Protein AF-A0A6S7AJU6-F1 (afdb_monomer)

Mean predicted aligned error: 6.34 Å

Organism: NCBI:txid1389935

Solvent-accessible surface area (backbone atoms only — not comparable to full-atom values): 11359 Å² total; per-residue (Å²): 114,73,69,61,55,52,51,51,51,52,49,31,49,52,46,47,54,52,45,46,67,73,39,39,69,50,57,50,46,66,40,47,49,35,50,51,51,28,51,49,38,57,52,54,66,74,49,79,71,84,93,60,55,73,66,61,50,49,57,48,46,54,49,45,50,50,56,31,50,54,28,47,53,48,29,53,49,49,56,56,52,52,50,54,72,80,46,80,84,80,50,71,37,48,45,56,60,51,52,52,52,50,52,61,57,45,42,76,69,39,74,82,44,64,36,51,74,42,72,54,93,50,60,34,86,44,79,40,54,45,58,59,47,54,46,39,52,52,40,47,51,47,32,49,53,38,53,25,18,64,76,36,48,35,38,36,43,29,61,50,77,60,39,36,37,39,38,49,52,91,69,64,49,56,42,93,60,78,48,86,37,57,75,65,59,44,46,38,35,21,55,76,61,54,26,46,73,44,85,49,101,45,42,38,33,44,30,56,58,131

Secondary structure (DSSP, 8-state):
-HHHHHHHHHHHHHHHHHHHHHHHHHHHHHHHHHHHHHHHHHHHHHSPPTT--HHHHHHHHHHHHHHHHHHHHHHHHHHHHHHHHHS----EEEHHHHHHHHHHHTHHHHTT-S-EEE--S-B---EEEHHHHHHHHHHHHHHHGGGSPTT-EEEEEB-STTEEEEEPPSS--S--SPPSS-HHHHHHHHHHTT-EEEE-SSEEEEEPP-

pLDDT: mean 90.0, std 7.79, range [53.25, 98.19]

Radius of gyration: 21.7 Å; Cα contacts (8 Å, |Δi|>4): 278; chains: 1; bounding box: 50×43×66 Å

Foldseek 3Di:
DVVVVVVLVVLLVVLLVLLCVLLVVVLVCQLVVLVVVLVVLVVVLVDQDPPDDPVVNVVSNVVSVVSSVVSVVSNVVSVVCVVVQVDQPQDKDWPVVLLVVLQSSCCVVPVPAQEEAAGEPAADTDIARNHLVSSLVSLVCQQCQQQAAGNYYWYWDRNDPQKIKTFRDDDHGNDPDHGSHDPVSSCSSCVVRQWDWDDDPGMIMIGHHD

Nearest PDB structures (foldseek):
  7zp0-assembly1_A  TM=4.930E-01  e=3.982E-05  Escherichia coli 'BL21-Gold(DE3)pLysS AG'
  4jau-assembly1_A-2  TM=4.399E-01  e=9.839E-06  Thermotoga maritima MSB8
  4jas-assembly1_A-2  TM=4.452E-01  e=6.726E-05  Thermotoga maritima MSB8
  7cch-assembly1_A-2  TM=4.524E-01  e=1.434E-04  Acinetobacter baumannii
  4biy-assembly2_C  TM=4.083E-01  e=5.309E-03  Escherichia coli K-12

Structure (mmCIF, N/CA/C/O backbone):
data_AF-A0A6S7AJU6-F1
#
_entry.id   AF-A0A6S7AJU6-F1
#
loop_
_atom_site.group_PDB
_atom_site.id
_atom_site.type_symbol
_atom_site.label_atom_id
_atom_site.label_alt_id
_atom_site.label_comp_id
_atom_site.label_asym_id
_atom_site.label_entity_id
_atom_site.label_seq_id
_atom_site.pdbx_PDB_ins_code
_atom_site.Cartn_x
_atom_site.Cartn_y
_atom_site.Cartn_z
_atom_site.occupancy
_atom_site.B_iso_or_equiv
_atom_site.auth_seq_id
_atom_site.auth_comp_id
_atom_site.auth_asym_id
_atom_site.auth_atom_id
_atom_site.pdbx_PDB_model_num
ATOM 1 N N . MET A 1 1 ? 11.719 22.185 -23.156 1.00 53.25 1 MET A N 1
ATOM 2 C CA . MET A 1 1 ? 12.047 21.200 -22.102 1.00 53.25 1 MET A CA 1
ATOM 3 C C . MET A 1 1 ? 11.128 21.327 -20.885 1.00 53.25 1 MET A C 1
ATOM 5 O O . MET A 1 1 ? 10.413 20.376 -20.638 1.00 53.25 1 MET A O 1
ATOM 9 N N . MET A 1 2 ? 10.994 22.493 -20.231 1.00 53.47 2 MET A N 1
ATOM 10 C CA . MET A 1 2 ? 10.182 22.643 -18.995 1.00 53.47 2 MET A CA 1
ATOM 11 C C . MET A 1 2 ? 8.697 22.218 -19.076 1.00 53.47 2 MET A C 1
ATOM 13 O O . MET A 1 2 ? 8.130 21.745 -18.095 1.00 53.47 2 MET A O 1
ATOM 17 N N . GLN A 1 3 ? 8.047 22.372 -20.234 1.00 57.25 3 GLN A N 1
ATOM 18 C CA . GLN A 1 3 ? 6.623 22.039 -20.396 1.00 57.25 3 GLN A CA 1
ATOM 19 C C . GLN A 1 3 ? 6.361 20.519 -20.402 1.00 57.25 3 GLN A C 1
ATOM 21 O O . GLN A 1 3 ? 5.313 20.076 -19.940 1.00 57.25 3 GLN A O 1
ATOM 26 N N . SER A 1 4 ? 7.333 19.726 -20.876 1.00 62.69 4 SER A N 1
ATOM 27 C CA . SER A 1 4 ? 7.269 18.256 -20.872 1.00 62.69 4 SER A CA 1
ATOM 28 C C . SER A 1 4 ? 7.402 17.701 -19.453 1.00 62.69 4 SER A C 1
ATOM 30 O O . SER A 1 4 ? 6.671 16.787 -19.082 1.00 62.69 4 SER A O 1
ATOM 32 N N . ASP A 1 5 ? 8.267 18.312 -18.637 1.00 74.62 5 ASP A N 1
ATOM 33 C CA . ASP A 1 5 ? 8.493 17.898 -17.246 1.00 74.62 5 ASP A CA 1
ATOM 34 C C . ASP A 1 5 ? 7.269 18.185 -16.364 1.00 74.62 5 ASP A C 1
ATOM 36 O O . ASP A 1 5 ? 6.909 17.388 -15.500 1.00 74.62 5 ASP A O 1
ATOM 40 N N . THR A 1 6 ? 6.561 19.289 -16.631 1.00 83.12 6 THR A N 1
ATOM 41 C CA . THR A 1 6 ? 5.330 19.635 -15.897 1.00 83.12 6 THR A CA 1
ATOM 42 C C . THR A 1 6 ? 4.187 18.670 -16.220 1.00 83.12 6 THR A C 1
ATOM 44 O O . THR A 1 6 ? 3.468 18.241 -15.319 1.00 83.12 6 THR A O 1
ATOM 47 N N . LEU A 1 7 ? 4.022 18.293 -17.493 1.00 86.75 7 LEU A N 1
ATOM 48 C CA . LEU A 1 7 ? 3.006 17.318 -17.902 1.00 86.75 7 LEU A CA 1
ATOM 49 C C . LEU A 1 7 ? 3.284 15.927 -17.316 1.00 86.75 7 LEU A C 1
ATOM 51 O O . LEU A 1 7 ? 2.356 15.286 -16.828 1.00 86.75 7 LEU A O 1
ATOM 55 N N . GLY A 1 8 ? 4.548 15.491 -17.300 1.00 87.62 8 GLY A N 1
ATOM 56 C CA . GLY A 1 8 ? 4.949 14.229 -16.670 1.00 87.62 8 GLY A CA 1
ATOM 57 C C . GLY A 1 8 ? 4.667 14.205 -15.166 1.00 87.62 8 GLY A C 1
ATOM 58 O O . GLY A 1 8 ? 4.111 13.233 -14.655 1.00 87.62 8 GLY A O 1
ATOM 59 N N . LEU A 1 9 ? 4.958 15.302 -14.461 1.00 87.81 9 LEU A N 1
ATOM 60 C CA . LEU A 1 9 ? 4.672 15.424 -13.030 1.00 87.81 9 LEU A CA 1
ATOM 61 C C . LEU A 1 9 ? 3.165 15.378 -12.731 1.00 87.81 9 LEU A C 1
ATOM 63 O O . LEU A 1 9 ? 2.736 14.701 -11.796 1.00 87.81 9 LEU A O 1
ATOM 67 N N . LEU A 1 10 ? 2.351 16.069 -13.535 1.00 92.44 10 LEU A N 1
ATOM 68 C CA . LEU A 1 10 ? 0.891 16.030 -13.408 1.00 92.44 10 LEU A CA 1
ATOM 69 C C . LEU A 1 10 ? 0.332 14.632 -13.693 1.00 92.44 10 LEU A C 1
ATOM 71 O O . LEU A 1 10 ? -0.553 14.174 -12.972 1.00 92.44 10 LEU A O 1
ATOM 75 N N . ALA A 1 11 ? 0.870 13.934 -14.696 1.00 94.38 11 ALA A N 1
ATOM 76 C CA . ALA A 1 11 ? 0.490 12.556 -14.986 1.00 94.38 11 ALA A CA 1
ATOM 77 C C . ALA A 1 11 ? 0.809 11.632 -13.799 1.00 94.38 11 ALA A C 1
ATOM 79 O O . ALA A 1 11 ? -0.074 10.909 -13.341 1.00 94.38 11 ALA A O 1
ATOM 80 N N . ALA A 1 12 ? 2.012 11.729 -13.220 1.00 94.88 12 ALA A N 1
ATOM 81 C CA . ALA A 1 12 ? 2.386 10.968 -12.028 1.00 94.88 12 ALA A CA 1
ATOM 82 C C . ALA A 1 12 ? 1.455 11.257 -10.836 1.00 94.88 12 ALA A C 1
ATOM 84 O O . ALA A 1 12 ? 1.034 10.330 -10.144 1.00 94.88 12 ALA A O 1
ATOM 85 N N . LYS A 1 13 ? 1.056 12.520 -10.625 1.00 94.12 13 LYS A N 1
ATOM 86 C CA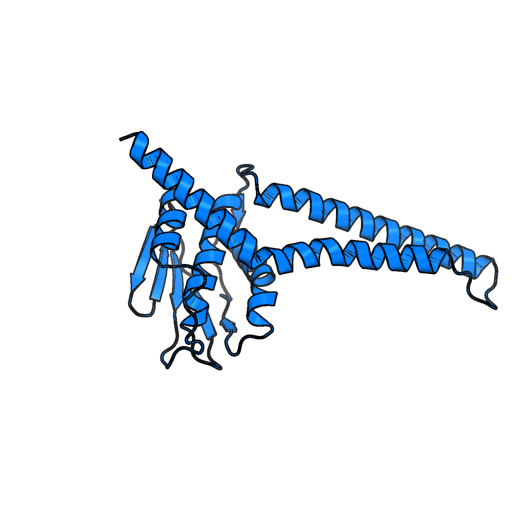 . LYS A 1 13 ? 0.051 12.891 -9.611 1.00 94.12 13 LYS A CA 1
ATOM 87 C C . LYS A 1 13 ? -1.313 12.250 -9.883 1.00 94.12 13 LYS A C 1
ATOM 89 O O . LYS A 1 13 ? -1.958 11.780 -8.948 1.00 94.12 13 LYS A O 1
ATOM 94 N N . GLY A 1 14 ? -1.728 12.171 -11.147 1.00 95.94 14 GLY A N 1
ATOM 95 C CA . GLY A 1 14 ? -2.928 11.438 -11.558 1.00 95.94 14 GLY A CA 1
ATOM 96 C C . GLY A 1 14 ? -2.869 9.957 -11.174 1.00 95.94 14 GLY A C 1
ATOM 97 O O . GLY A 1 14 ? -3.817 9.436 -10.586 1.00 95.94 14 GLY A O 1
ATOM 98 N N . VAL A 1 15 ? -1.729 9.299 -11.408 1.00 97.00 15 VAL A N 1
ATOM 99 C CA . VAL A 1 15 ? -1.527 7.900 -10.997 1.00 97.00 15 VAL A CA 1
ATOM 100 C C . VAL A 1 15 ? -1.519 7.760 -9.469 1.00 97.00 15 VAL A C 1
ATOM 102 O O . VAL A 1 15 ? -2.140 6.839 -8.947 1.00 97.00 15 VAL A O 1
ATOM 105 N N . GLN A 1 16 ? -0.908 8.689 -8.724 1.00 96.38 16 GLN A N 1
ATOM 106 C CA . GLN A 1 16 ? -0.944 8.685 -7.249 1.00 96.38 16 GLN A CA 1
ATOM 107 C C . GLN A 1 16 ? -2.385 8.742 -6.711 1.00 96.38 16 GLN A C 1
ATOM 109 O O . GLN A 1 16 ? -2.752 7.954 -5.839 1.00 96.38 16 GLN A O 1
ATOM 114 N N . LEU A 1 17 ? -3.238 9.606 -7.274 1.00 95.75 17 LEU A N 1
ATOM 115 C CA . LEU A 1 17 ? -4.664 9.667 -6.922 1.00 95.75 17 LEU A CA 1
ATOM 116 C C . LEU A 1 17 ? -5.401 8.368 -7.274 1.00 95.75 17 LEU A C 1
ATOM 118 O O . LEU A 1 17 ? -6.261 7.907 -6.520 1.00 95.75 17 LEU A O 1
ATOM 122 N N . LYS A 1 18 ? -5.043 7.745 -8.398 1.00 96.75 18 LYS A N 1
ATOM 123 C CA . LYS A 1 18 ? -5.577 6.442 -8.790 1.00 96.75 18 LYS A CA 1
ATOM 124 C C . LYS A 1 18 ? -5.185 5.355 -7.785 1.00 96.75 18 LYS A C 1
ATOM 126 O O . LYS A 1 18 ? -6.064 4.604 -7.372 1.00 96.75 18 LYS A O 1
ATOM 131 N N . VAL A 1 19 ? -3.936 5.316 -7.308 1.00 96.50 19 VAL A N 1
ATOM 132 C CA . VAL A 1 19 ? -3.505 4.424 -6.208 1.00 96.50 19 VAL A CA 1
ATOM 133 C C . VAL A 1 19 ? -4.322 4.670 -4.949 1.00 96.50 19 VAL A C 1
ATOM 135 O O . VAL A 1 19 ? -4.866 3.713 -4.402 1.00 96.50 19 VAL A O 1
ATOM 138 N N . LEU A 1 20 ? -4.496 5.932 -4.540 1.00 94.25 20 LEU A N 1
ATOM 139 C CA . LEU A 1 20 ? -5.337 6.270 -3.389 1.00 94.25 20 LEU A CA 1
ATOM 140 C C . LEU A 1 20 ? -6.747 5.706 -3.527 1.00 94.25 20 LEU A C 1
ATOM 142 O O . LEU A 1 20 ? -7.247 5.108 -2.582 1.00 94.25 20 LEU A O 1
ATOM 146 N N . SER A 1 21 ? -7.368 5.816 -4.704 1.00 93.81 21 SER A N 1
ATOM 147 C CA . SER A 1 21 ? -8.706 5.255 -4.926 1.00 93.81 21 SER A CA 1
ATOM 148 C C . SER A 1 21 ? -8.774 3.735 -4.714 1.00 93.81 21 SER A C 1
ATOM 150 O O . SER A 1 21 ? -9.797 3.236 -4.247 1.00 93.81 21 SER A O 1
ATOM 152 N N . GLN A 1 22 ? -7.685 3.008 -4.997 1.00 93.00 22 GLN A N 1
ATOM 153 C CA . GLN A 1 22 ? -7.616 1.555 -4.825 1.00 93.00 22 GLN A CA 1
ATOM 154 C C . GLN A 1 22 ? -7.428 1.147 -3.362 1.00 93.00 22 GLN A C 1
ATOM 156 O O . GLN A 1 22 ? -7.962 0.120 -2.947 1.00 93.00 22 GLN A O 1
ATOM 161 N N . ILE A 1 23 ? -6.681 1.924 -2.574 1.00 92.06 23 ILE A N 1
ATOM 162 C CA . ILE A 1 23 ? -6.408 1.613 -1.159 1.00 92.06 23 ILE A CA 1
ATOM 163 C C . ILE A 1 23 ? -7.357 2.322 -0.187 1.00 92.06 23 ILE A C 1
ATOM 165 O O . ILE A 1 23 ? -7.404 1.973 0.990 1.00 92.06 23 ILE A O 1
ATOM 169 N N . PHE A 1 24 ? -8.151 3.286 -0.659 1.00 89.69 24 PHE A N 1
ATOM 170 C CA . PHE A 1 24 ? -9.081 4.051 0.170 1.00 89.69 24 PHE A CA 1
ATOM 171 C C . PHE A 1 24 ? -10.025 3.184 1.017 1.00 89.69 24 PHE A C 1
ATOM 173 O O . PHE A 1 24 ? -10.264 3.558 2.162 1.00 89.69 24 PHE A O 1
ATOM 180 N N . PRO A 1 25 ? -10.549 2.032 0.548 1.00 88.25 25 PRO A N 1
ATOM 181 C CA . PRO A 1 25 ? -11.343 1.156 1.409 1.00 88.25 25 PRO A CA 1
ATOM 182 C C . PRO A 1 25 ? -10.595 0.686 2.665 1.00 88.25 25 PRO A C 1
ATOM 184 O O . PRO A 1 25 ? -11.205 0.618 3.731 1.00 88.25 25 PRO A O 1
ATOM 187 N N . VAL A 1 26 ? -9.289 0.417 2.553 1.00 88.50 26 VAL A N 1
ATOM 188 C CA . VAL A 1 26 ? -8.425 0.019 3.678 1.00 88.50 26 VAL A CA 1
ATOM 189 C C . VAL A 1 26 ? -8.211 1.207 4.605 1.00 88.50 26 VAL A C 1
ATOM 191 O O . VAL A 1 26 ? -8.527 1.113 5.785 1.00 88.50 26 VAL A O 1
ATOM 194 N N . LEU A 1 27 ? -7.795 2.354 4.057 1.00 87.62 27 LEU A N 1
ATOM 195 C CA . LEU A 1 27 ? -7.571 3.580 4.836 1.00 87.62 27 LEU A CA 1
ATOM 196 C C . LEU A 1 27 ? -8.840 4.015 5.581 1.00 87.62 27 LEU A C 1
ATOM 198 O O . LEU A 1 27 ? -8.815 4.382 6.751 1.00 87.62 27 LEU A O 1
ATOM 202 N N . ARG A 1 28 ? -9.996 3.925 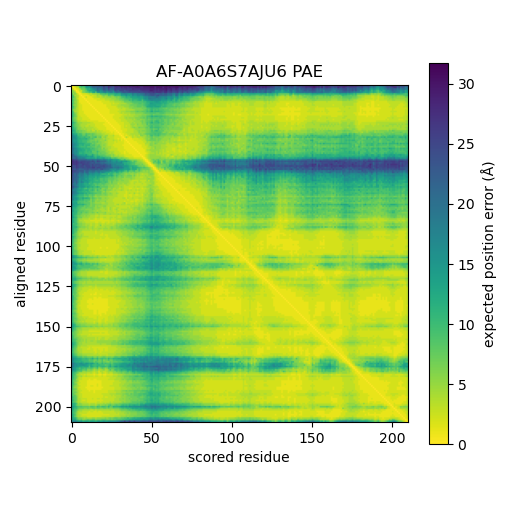4.918 1.00 86.94 28 ARG A N 1
ATOM 203 C CA . ARG A 1 28 ? -11.296 4.194 5.530 1.00 86.94 28 ARG A CA 1
ATOM 204 C C . ARG A 1 28 ? -11.579 3.226 6.676 1.00 86.94 28 ARG A C 1
ATOM 206 O O . ARG A 1 28 ? -12.156 3.646 7.674 1.00 86.94 28 ARG A O 1
ATOM 213 N N . HIS A 1 29 ? -11.240 1.949 6.528 1.00 86.31 29 HIS A N 1
ATOM 214 C CA . HIS A 1 29 ? -11.436 0.965 7.586 1.00 86.31 29 HIS A CA 1
ATOM 215 C C . HIS A 1 29 ? -10.533 1.243 8.793 1.00 86.31 29 HIS A C 1
ATOM 217 O O . HIS A 1 29 ? -11.036 1.237 9.913 1.00 86.31 29 HIS A O 1
ATOM 223 N N . GLU A 1 30 ? -9.259 1.571 8.563 1.00 84.88 30 GLU A N 1
ATOM 224 C CA . GLU A 1 30 ? -8.306 1.956 9.615 1.00 84.88 30 GLU A CA 1
ATOM 225 C C . GLU A 1 30 ? -8.793 3.177 10.407 1.00 84.88 30 GLU A C 1
ATOM 227 O O . GLU A 1 30 ? -8.699 3.194 11.627 1.00 84.88 30 GLU A O 1
ATOM 232 N N . VAL A 1 31 ? -9.407 4.161 9.743 1.00 82.56 31 VAL A N 1
ATOM 233 C CA . VAL A 1 31 ? -9.981 5.346 10.410 1.00 82.56 31 VAL A CA 1
ATOM 234 C C . VAL A 1 31 ? -11.279 5.018 11.153 1.00 82.56 31 VAL A C 1
ATOM 236 O O . VAL A 1 31 ? -11.508 5.480 12.270 1.00 82.56 31 VAL A O 1
ATOM 239 N N . LEU A 1 32 ? -12.184 4.261 10.524 1.00 84.06 32 LEU A N 1
ATOM 240 C CA . LEU A 1 32 ? -13.516 4.008 11.081 1.00 84.06 32 LEU A CA 1
ATOM 241 C C . LEU A 1 32 ? -13.520 2.957 12.194 1.00 84.06 32 LEU A C 1
ATOM 243 O O . LEU A 1 32 ? -14.444 2.974 13.009 1.00 84.06 32 LEU A O 1
ATOM 247 N N . GLY A 1 33 ? -12.545 2.048 12.229 1.00 84.19 33 GLY A N 1
ATOM 248 C CA . GLY A 1 33 ? -12.453 0.983 13.230 1.00 84.19 33 GLY A CA 1
ATOM 249 C C . GLY A 1 33 ? -12.379 1.533 14.659 1.00 84.19 33 GLY A C 1
ATOM 250 O O . GLY A 1 33 ? -13.327 1.321 15.423 1.00 84.19 33 GLY A O 1
ATOM 251 N N . PRO A 1 34 ? -11.330 2.301 15.006 1.00 84.56 34 PRO A N 1
ATOM 252 C CA . PRO A 1 34 ? -11.175 2.911 16.327 1.00 84.56 34 PRO A CA 1
ATOM 253 C C . PRO A 1 34 ? -12.355 3.820 16.710 1.00 84.56 34 PRO A C 1
ATOM 255 O O . PRO A 1 34 ? -12.883 3.714 17.817 1.00 84.56 34 PRO A O 1
ATOM 258 N N . LEU A 1 35 ? -12.876 4.622 15.771 1.00 85.25 35 LEU A N 1
ATOM 259 C CA . LEU A 1 35 ? -14.048 5.481 16.004 1.00 85.25 35 LEU A CA 1
ATOM 260 C C . LEU A 1 35 ? -15.324 4.689 16.330 1.00 85.25 35 LEU A C 1
ATOM 262 O O . LEU A 1 35 ? -16.120 5.097 17.180 1.00 85.25 35 LEU A O 1
ATOM 266 N N . SER A 1 36 ? -15.538 3.555 15.660 1.00 86.38 36 SER A N 1
ATOM 267 C CA . SER A 1 36 ? -16.692 2.687 15.920 1.00 86.38 36 SER A CA 1
ATOM 268 C C . SER A 1 36 ? -16.590 2.042 17.304 1.00 86.38 36 SER A C 1
ATOM 270 O O . SER A 1 36 ? -17.575 2.021 18.045 1.00 86.38 36 SER A O 1
ATOM 272 N N . SER A 1 37 ? -15.394 1.584 17.683 1.00 85.12 37 SER A N 1
ATOM 273 C CA . SER A 1 37 ? -15.114 1.021 19.008 1.00 85.12 37 SER A CA 1
ATOM 274 C C . SER A 1 37 ? -15.261 2.065 20.122 1.00 85.12 37 SER A C 1
ATOM 276 O O . SER A 1 37 ? -15.911 1.795 21.134 1.00 85.12 37 SER A O 1
ATOM 278 N N . ALA A 1 38 ? -14.785 3.294 19.899 1.00 87.88 38 ALA A N 1
ATOM 279 C CA . ALA A 1 38 ? -14.997 4.427 20.799 1.00 87.88 38 ALA A CA 1
ATOM 280 C C . ALA A 1 38 ? -16.495 4.739 20.979 1.00 87.88 38 ALA A C 1
ATOM 282 O O . ALA A 1 38 ? -16.980 4.920 22.099 1.00 87.88 38 ALA A O 1
ATOM 283 N N . SER A 1 39 ? -17.273 4.737 19.891 1.00 85.69 39 SER A N 1
ATOM 284 C CA . SER A 1 39 ? -18.728 4.938 19.954 1.00 85.69 39 SER A CA 1
ATOM 285 C C . SER A 1 39 ? -19.426 3.866 20.803 1.00 85.69 39 SER A C 1
ATOM 287 O O . SER A 1 39 ? -20.296 4.185 21.624 1.00 85.69 39 SER A O 1
ATOM 289 N N . LEU A 1 40 ? -19.006 2.603 20.666 1.00 86.88 40 LEU A N 1
ATOM 290 C CA . LEU A 1 40 ? -19.508 1.490 21.468 1.00 86.88 40 LEU A CA 1
ATOM 291 C C . LEU A 1 40 ? -19.142 1.645 22.952 1.00 86.88 40 LEU A C 1
ATOM 293 O O . LEU A 1 40 ? -20.026 1.530 23.802 1.00 86.88 40 LEU A O 1
ATOM 297 N N . ALA A 1 41 ? -17.888 1.973 23.275 1.00 87.31 41 ALA A N 1
ATOM 298 C CA . ALA A 1 41 ? -17.454 2.215 24.654 1.00 87.31 41 ALA A CA 1
ATOM 299 C C . ALA A 1 41 ? -18.242 3.366 25.306 1.00 87.31 41 ALA A C 1
ATOM 301 O O . ALA A 1 41 ? -18.741 3.232 26.426 1.00 87.31 41 ALA A O 1
ATOM 302 N N . ALA A 1 42 ? -18.479 4.457 24.571 1.00 87.62 42 ALA A N 1
ATOM 303 C CA . ALA A 1 42 ? -19.315 5.568 25.024 1.00 87.62 42 ALA A CA 1
ATOM 304 C C . ALA A 1 42 ? -20.793 5.173 25.228 1.00 87.62 42 ALA A C 1
ATOM 306 O O . ALA A 1 42 ? -21.481 5.720 26.094 1.00 87.62 42 ALA A O 1
ATOM 307 N N . ALA A 1 43 ? -21.327 4.238 24.438 1.00 87.56 43 ALA A N 1
ATOM 308 C CA . ALA A 1 43 ? -22.658 3.674 24.672 1.00 87.56 43 ALA A CA 1
ATOM 309 C C . ALA A 1 43 ? -22.684 2.777 25.923 1.00 87.56 43 ALA A C 1
ATOM 311 O O . ALA A 1 43 ? -23.608 2.878 26.729 1.00 87.56 43 ALA A O 1
ATOM 312 N N . MET A 1 44 ? -21.645 1.963 26.132 1.00 86.38 44 MET A N 1
ATOM 313 C CA . MET A 1 44 ? -21.498 1.094 27.304 1.00 86.38 44 MET A CA 1
ATOM 314 C C . MET A 1 44 ? -21.342 1.871 28.616 1.00 86.38 44 MET A C 1
ATOM 316 O O . MET A 1 44 ? -21.813 1.393 29.648 1.00 86.38 44 MET A O 1
ATOM 320 N N . LEU A 1 45 ? -20.723 3.056 28.580 1.00 84.81 45 LEU A N 1
ATOM 321 C CA . LEU A 1 45 ? -20.642 3.989 29.713 1.00 84.81 45 LEU A CA 1
ATOM 322 C C . LEU A 1 45 ? -22.008 4.578 30.088 1.00 84.81 45 LEU A C 1
ATOM 324 O O . LEU A 1 45 ? -22.282 4.806 31.262 1.00 84.81 45 LEU A O 1
ATOM 328 N N . ARG A 1 46 ? -22.886 4.795 29.101 1.00 80.88 46 ARG A N 1
ATOM 329 C CA . ARG A 1 46 ? -24.252 5.302 29.326 1.00 80.88 46 ARG A CA 1
ATOM 330 C C . ARG A 1 46 ? -25.192 4.256 29.929 1.00 80.88 46 ARG A C 1
ATOM 332 O O . ARG A 1 46 ? -26.263 4.618 30.408 1.00 80.88 46 ARG A O 1
ATOM 339 N N . GLN A 1 47 ? -24.806 2.982 29.913 1.00 81.50 47 GLN A N 1
ATOM 340 C CA . GLN A 1 47 ? -25.577 1.884 30.487 1.00 81.50 47 GLN A CA 1
ATOM 341 C C . GLN A 1 47 ? -24.943 1.421 31.805 1.00 81.50 47 GLN A C 1
ATOM 343 O O . GLN A 1 47 ? -23.842 0.859 31.828 1.00 81.50 47 GLN A O 1
ATOM 348 N N . ALA A 1 48 ? -25.654 1.648 32.911 1.00 69.19 48 ALA A N 1
ATOM 349 C CA . ALA A 1 48 ? -25.306 1.066 34.201 1.00 69.19 48 ALA A CA 1
ATOM 350 C C . ALA A 1 48 ? -25.728 -0.417 34.208 1.00 69.19 48 ALA A C 1
ATOM 352 O O . ALA A 1 48 ? -26.894 -0.700 33.928 1.00 69.19 48 ALA A O 1
ATOM 353 N N . PRO A 1 49 ? -24.823 -1.368 34.499 1.00 72.25 49 PRO A N 1
ATOM 354 C CA . PRO A 1 49 ? -25.202 -2.768 34.592 1.00 72.25 49 PRO A CA 1
ATOM 355 C C . PRO A 1 49 ? -26.138 -2.988 35.788 1.00 72.25 49 PRO A C 1
ATOM 357 O O . PRO A 1 49 ? -25.891 -2.500 36.896 1.00 72.25 49 PRO A O 1
ATOM 360 N N . GLU A 1 50 ? -27.226 -3.721 35.559 1.00 73.38 50 GLU A N 1
ATOM 361 C CA . GLU A 1 50 ? -28.192 -4.068 36.601 1.00 73.38 50 GLU A CA 1
ATOM 362 C C . GLU A 1 50 ? -27.569 -5.063 37.596 1.00 73.38 50 GLU A C 1
ATOM 364 O O . GLU A 1 50 ? -26.923 -6.033 37.206 1.00 73.38 50 GLU A O 1
ATOM 369 N N . GLY A 1 51 ? -27.748 -4.825 38.900 1.00 73.31 51 GLY A N 1
ATOM 370 C CA . GLY A 1 51 ? -27.295 -5.742 39.956 1.00 73.31 51 GLY A CA 1
ATOM 371 C C . GLY A 1 51 ? -25.821 -5.629 40.374 1.00 73.31 51 GLY A C 1
ATOM 372 O O . GLY A 1 51 ? -25.383 -6.392 41.233 1.00 73.31 51 GLY A O 1
ATOM 373 N N . THR A 1 52 ? -25.054 -4.681 39.828 1.00 76.12 52 THR A N 1
ATOM 374 C CA . THR A 1 52 ? -23.666 -4.408 40.257 1.00 76.12 52 THR A CA 1
ATOM 375 C C . THR A 1 52 ? -23.579 -3.415 41.418 1.00 76.12 52 THR A C 1
ATOM 377 O O . THR A 1 52 ? -24.351 -2.460 41.498 1.00 76.12 52 THR A O 1
ATOM 380 N N . THR A 1 53 ? -22.605 -3.608 42.313 1.00 79.81 53 THR A N 1
ATOM 381 C CA . THR A 1 53 ? -22.310 -2.659 43.400 1.00 79.81 53 THR A CA 1
ATOM 382 C C . THR A 1 53 ? -21.785 -1.333 42.841 1.00 79.81 53 THR A C 1
ATOM 384 O O . THR A 1 53 ? -21.116 -1.312 41.808 1.00 79.81 53 THR A O 1
ATOM 387 N N . GLY A 1 54 ? -22.048 -0.216 43.530 1.00 79.38 54 GLY A N 1
ATOM 388 C CA . GLY A 1 54 ? -21.623 1.117 43.075 1.00 79.38 54 GLY A CA 1
ATOM 389 C C . GLY A 1 54 ? -20.113 1.239 42.829 1.00 79.38 54 GLY A C 1
ATOM 390 O O . GLY A 1 54 ? -19.696 1.885 41.875 1.00 79.38 54 GLY A O 1
ATOM 391 N N . GLU A 1 55 ? -19.296 0.543 43.622 1.00 83.19 55 GLU A N 1
ATOM 392 C CA . GLU A 1 55 ? -17.837 0.501 43.463 1.00 83.19 55 GLU A CA 1
ATOM 393 C C . GLU A 1 55 ? -17.401 -0.282 42.209 1.00 83.19 55 GLU A C 1
ATOM 395 O O . GLU A 1 55 ? -16.520 0.160 41.473 1.00 83.19 55 GLU A O 1
ATOM 400 N N . ALA A 1 56 ? -18.072 -1.398 41.893 1.00 80.94 56 ALA A N 1
ATOM 401 C CA . ALA A 1 56 ? -17.815 -2.162 40.670 1.00 80.94 56 ALA A CA 1
ATOM 402 C C . ALA A 1 56 ? -18.243 -1.392 39.407 1.00 80.94 56 ALA A C 1
ATOM 404 O O . ALA A 1 56 ? -17.579 -1.474 38.371 1.00 80.94 56 ALA A O 1
ATOM 405 N N . VAL A 1 57 ? -19.330 -0.616 39.494 1.00 82.56 57 VAL A N 1
ATOM 406 C CA . VAL A 1 57 ? -19.752 0.295 38.420 1.00 82.56 57 VAL A CA 1
ATOM 407 C C . VAL A 1 57 ? -18.712 1.396 38.218 1.00 82.56 57 VAL A C 1
ATOM 409 O O . VAL A 1 57 ? -18.314 1.633 37.081 1.00 82.56 57 VAL A O 1
ATOM 412 N N . GLN A 1 58 ? -18.212 2.003 39.297 1.00 84.06 58 GLN A N 1
ATOM 413 C CA . GLN A 1 58 ? -17.192 3.051 39.233 1.00 84.06 58 GLN A CA 1
ATOM 414 C C . GLN A 1 58 ? -15.890 2.552 38.583 1.00 84.06 58 GLN A C 1
ATOM 416 O O . GLN A 1 58 ? -15.426 3.147 37.613 1.00 84.06 58 GLN A O 1
ATOM 421 N N . GLN A 1 59 ? -15.358 1.405 39.020 1.00 85.56 59 GLN A N 1
ATOM 422 C CA . GLN A 1 59 ? -14.150 0.805 38.431 1.00 85.56 59 GLN A CA 1
ATOM 423 C C . GLN A 1 59 ? -14.333 0.402 36.959 1.00 85.56 59 GLN A C 1
ATOM 425 O O . GLN A 1 59 ? -13.391 0.435 36.165 1.00 85.56 59 GLN A O 1
ATOM 430 N N . ARG A 1 60 ? -15.539 -0.025 36.565 1.00 84.25 60 ARG A N 1
ATOM 431 C CA . ARG A 1 60 ? -15.863 -0.286 35.155 1.00 84.25 60 ARG A CA 1
ATOM 432 C C . ARG A 1 60 ? -15.883 1.013 34.351 1.00 84.25 60 ARG A C 1
ATOM 434 O O . ARG A 1 60 ? -15.345 1.027 33.249 1.00 84.25 60 ARG A O 1
ATOM 441 N N . CYS A 1 61 ? -16.501 2.066 34.879 1.00 86.00 61 CYS A N 1
ATOM 442 C CA . CYS A 1 61 ? -16.566 3.366 34.219 1.00 86.00 61 CYS A CA 1
ATOM 443 C C . CYS A 1 61 ? -15.175 3.973 34.024 1.00 86.00 61 CYS A C 1
ATOM 445 O O . CYS A 1 61 ? -14.894 4.471 32.943 1.00 86.00 61 CYS A O 1
ATOM 447 N N . GLU A 1 62 ? -14.294 3.878 35.021 1.00 87.81 62 GLU A N 1
ATOM 448 C CA . GLU A 1 62 ? -12.912 4.363 34.920 1.00 87.81 62 GLU A CA 1
ATOM 449 C C . GLU A 1 62 ? -12.117 3.619 33.843 1.00 87.81 62 GLU A C 1
ATOM 451 O O . GLU A 1 62 ? -11.480 4.258 33.010 1.00 87.81 62 GLU A O 1
ATOM 456 N N . ARG A 1 63 ? -12.217 2.282 33.792 1.00 87.94 63 ARG A N 1
ATOM 457 C CA . ARG A 1 63 ? -11.573 1.486 32.733 1.00 87.94 63 ARG A CA 1
ATOM 458 C C . ARG A 1 63 ? -12.105 1.827 31.344 1.00 87.94 63 ARG A C 1
ATOM 460 O O . ARG A 1 63 ? -11.322 2.145 30.464 1.00 87.94 63 ARG A O 1
ATOM 467 N N . LEU A 1 64 ? -13.428 1.837 31.170 1.00 87.62 64 LEU A N 1
ATOM 468 C CA . LEU A 1 64 ? -14.050 2.173 29.884 1.00 87.62 64 LEU A CA 1
ATOM 469 C C . LEU A 1 64 ? -13.747 3.609 29.439 1.00 87.62 64 LEU A C 1
ATOM 471 O O . LEU A 1 64 ? -13.667 3.861 28.242 1.00 87.62 64 LEU A O 1
ATOM 475 N N . ALA A 1 65 ? -13.612 4.552 30.374 1.00 87.69 65 ALA A N 1
ATOM 476 C CA . ALA A 1 65 ? -13.209 5.919 30.064 1.00 87.69 65 ALA A CA 1
ATOM 477 C C . ALA A 1 65 ? -11.742 5.990 29.611 1.00 87.69 65 ALA A C 1
ATOM 479 O O . ALA A 1 65 ? -11.449 6.730 28.674 1.00 87.69 65 ALA A O 1
ATOM 480 N N . GLY A 1 66 ? -10.853 5.205 30.231 1.00 89.62 66 GLY A N 1
ATOM 481 C CA . GLY A 1 66 ?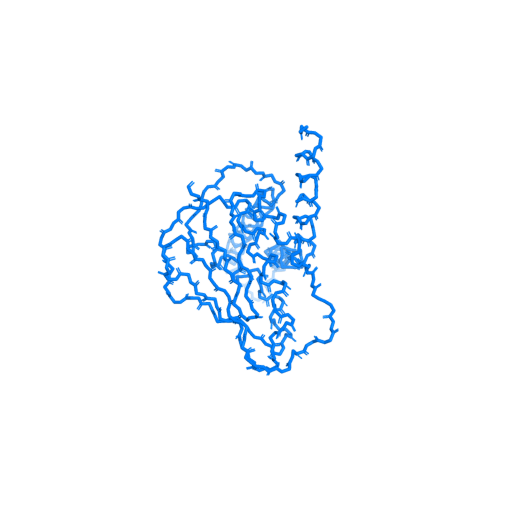 -9.470 5.026 29.778 1.00 89.62 66 GLY A CA 1
ATOM 482 C C . GLY A 1 66 ? -9.408 4.441 28.368 1.00 89.62 66 GLY A C 1
ATOM 483 O O . GLY A 1 66 ? -8.892 5.095 27.468 1.00 89.62 66 GLY A O 1
ATOM 484 N N . ASP A 1 67 ? -10.055 3.292 28.151 1.00 89.75 67 ASP A N 1
ATOM 485 C CA . ASP A 1 67 ? -10.117 2.630 26.840 1.00 89.75 67 ASP A CA 1
ATOM 486 C C . ASP A 1 67 ? -10.688 3.571 25.759 1.00 89.75 67 ASP A C 1
ATOM 488 O O . ASP A 1 67 ? -10.209 3.611 24.627 1.00 89.75 67 ASP A O 1
ATOM 492 N N . LEU A 1 68 ? -11.719 4.356 26.101 1.00 89.69 68 LEU A N 1
ATOM 493 C CA . LEU A 1 68 ? -12.299 5.361 25.209 1.00 89.69 68 LEU A CA 1
ATOM 494 C C . LEU A 1 68 ? -11.293 6.456 24.840 1.00 89.69 68 LEU A C 1
ATOM 496 O O . LEU A 1 68 ? -11.260 6.860 23.679 1.00 89.69 68 LEU A O 1
ATOM 500 N N . SER A 1 69 ? -10.508 6.945 25.801 1.00 88.00 69 SER A N 1
ATOM 501 C CA . SER A 1 69 ? -9.471 7.948 25.542 1.00 88.00 69 SER A CA 1
ATOM 502 C C . SER A 1 69 ? -8.411 7.394 24.596 1.00 88.00 69 SER A C 1
ATOM 504 O O . SER A 1 69 ? -8.120 8.030 23.587 1.00 88.00 69 SER A O 1
ATOM 506 N N . ASP A 1 70 ? -7.923 6.181 24.861 1.00 89.19 70 ASP A N 1
ATOM 507 C CA . ASP A 1 70 ? -6.895 5.531 24.045 1.00 89.19 70 ASP A CA 1
ATOM 508 C C . ASP A 1 70 ? -7.379 5.318 22.599 1.00 89.19 70 ASP A C 1
ATOM 510 O O . ASP A 1 70 ? -6.681 5.668 21.648 1.00 89.19 70 ASP A O 1
ATOM 514 N N . MET A 1 71 ? -8.614 4.832 22.409 1.00 89.88 71 MET A N 1
ATOM 515 C CA . MET A 1 71 ? -9.207 4.650 21.074 1.00 89.88 71 MET A CA 1
ATOM 516 C C . MET A 1 71 ? -9.414 5.974 20.322 1.00 89.88 71 MET A C 1
ATOM 518 O O . MET A 1 71 ? -9.308 6.019 19.091 1.00 89.88 71 MET A O 1
ATOM 522 N N . LEU A 1 72 ? -9.746 7.060 21.027 1.00 88.38 72 LEU A N 1
ATOM 523 C CA . LEU A 1 72 ? -9.883 8.386 20.420 1.00 88.38 72 LEU A CA 1
ATOM 524 C C . LEU A 1 72 ? -8.521 8.966 20.031 1.00 88.38 72 LEU A C 1
ATOM 526 O O . LEU A 1 72 ? -8.402 9.524 18.939 1.00 88.38 72 LEU A O 1
ATOM 530 N N . ASP A 1 73 ? -7.504 8.801 20.874 1.00 89.25 73 ASP A N 1
ATOM 531 C CA . ASP A 1 73 ? -6.138 9.230 20.579 1.00 89.25 73 ASP A CA 1
ATOM 532 C C . ASP A 1 73 ? -5.559 8.457 19.385 1.00 89.25 73 ASP A C 1
ATOM 534 O O . ASP A 1 73 ? -5.002 9.070 18.469 1.00 89.25 73 ASP A O 1
ATOM 538 N N . GLU A 1 74 ? -5.789 7.141 19.319 1.00 87.69 74 GLU A N 1
ATOM 539 C CA . GLU A 1 74 ? -5.465 6.312 18.152 1.00 87.69 74 GLU A CA 1
ATOM 540 C C . GLU A 1 74 ? -6.193 6.814 16.895 1.00 87.69 74 GLU A C 1
ATOM 542 O O . GLU A 1 74 ? -5.562 7.042 15.863 1.00 87.69 74 GLU A O 1
ATOM 547 N N . SER A 1 75 ? -7.502 7.090 16.985 1.00 85.31 75 SER A N 1
ATOM 548 C CA . SER A 1 75 ? -8.290 7.636 15.866 1.00 85.31 75 SER A CA 1
ATOM 549 C C . SER A 1 75 ? -7.712 8.956 15.342 1.00 85.31 75 SER A C 1
ATOM 551 O O . SER A 1 75 ? -7.625 9.171 14.132 1.00 85.31 75 SER A O 1
ATOM 553 N N . VAL A 1 76 ? -7.321 9.862 16.245 1.00 85.69 76 VAL A N 1
ATOM 554 C CA . VAL A 1 76 ? -6.697 11.144 15.887 1.00 85.69 76 VAL A CA 1
ATOM 555 C C . VAL A 1 76 ? -5.335 10.920 15.232 1.00 85.69 76 VAL A C 1
ATOM 557 O O . VAL A 1 76 ? -5.017 11.615 14.265 1.00 85.69 76 VAL A O 1
ATOM 560 N N . GLY A 1 77 ? -4.554 9.956 15.725 1.00 86.38 77 GLY A N 1
ATOM 561 C CA . GLY A 1 77 ? -3.297 9.523 15.117 1.00 86.38 77 GLY A CA 1
ATOM 562 C C . GLY A 1 77 ? -3.491 9.100 13.662 1.00 86.38 77 GLY A C 1
ATOM 563 O O . GLY A 1 77 ? -2.928 9.727 12.766 1.00 86.38 77 GLY A O 1
ATOM 564 N N . VAL A 1 78 ? -4.387 8.141 13.417 1.00 85.12 78 VAL A N 1
ATOM 565 C CA . VAL A 1 78 ? -4.688 7.632 12.068 1.00 85.12 78 VAL A CA 1
ATOM 566 C C . VAL A 1 78 ? -5.170 8.751 11.136 1.00 85.12 78 VAL A C 1
ATOM 568 O O . VAL A 1 78 ? -4.734 8.849 9.990 1.00 85.12 78 VAL A O 1
ATOM 571 N N . VAL A 1 79 ? -6.037 9.654 11.610 1.00 83.56 79 VAL A N 1
ATOM 572 C CA . VAL A 1 79 ? -6.510 10.790 10.796 1.00 83.56 79 VAL A CA 1
ATOM 573 C C . VAL A 1 79 ? -5.370 11.746 10.430 1.00 83.56 79 VAL A C 1
ATOM 575 O O . VAL A 1 79 ? -5.355 12.266 9.316 1.00 83.56 79 VAL A O 1
ATOM 578 N N . ARG A 1 80 ? -4.406 11.983 11.327 1.00 83.94 80 ARG A N 1
ATOM 579 C CA . ARG A 1 80 ? -3.224 12.805 11.018 1.00 83.94 80 ARG A CA 1
ATOM 580 C C . ARG A 1 80 ? -2.315 12.126 9.998 1.00 83.94 80 ARG A C 1
ATOM 582 O O . ARG A 1 80 ? -1.787 12.801 9.120 1.00 83.94 80 ARG A O 1
ATOM 589 N N . GLU A 1 81 ? -2.179 10.807 10.065 1.00 84.75 81 GLU A N 1
ATOM 590 C CA . GLU A 1 81 ? -1.398 10.030 9.097 1.00 84.75 81 GLU A CA 1
ATOM 591 C C . GLU A 1 81 ? -1.986 10.078 7.676 1.00 84.75 81 GLU A C 1
ATOM 593 O O . GLU A 1 81 ? -1.238 9.983 6.699 1.00 84.75 81 GLU A O 1
ATOM 598 N N . LEU A 1 82 ? -3.297 10.326 7.526 1.00 85.62 82 LEU A N 1
ATOM 599 C CA . LEU A 1 82 ? -3.913 10.553 6.211 1.00 85.62 82 LEU A CA 1
ATOM 600 C C . LEU A 1 82 ? -3.338 11.770 5.475 1.00 85.62 82 LEU A C 1
ATOM 6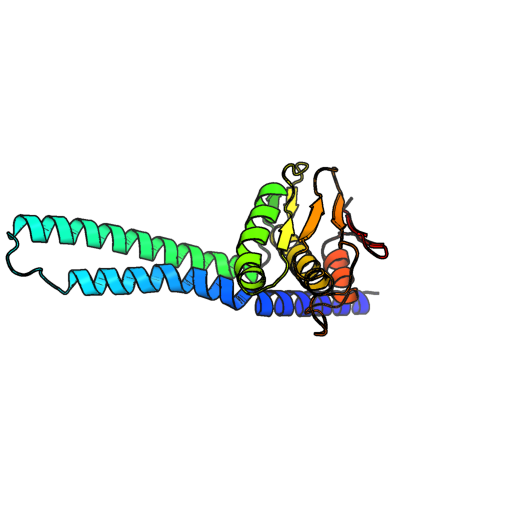02 O O . LEU A 1 82 ? -3.253 11.739 4.248 1.00 85.62 82 LEU A O 1
ATOM 606 N N . ASP A 1 83 ? -2.917 12.826 6.177 1.00 86.50 83 ASP A N 1
ATOM 607 C CA . ASP A 1 83 ? -2.256 13.969 5.525 1.00 86.50 83 ASP A CA 1
ATOM 608 C C . ASP A 1 83 ? -0.933 13.539 4.880 1.00 86.50 83 ASP A C 1
ATOM 610 O O . ASP A 1 83 ? -0.611 13.925 3.753 1.00 86.50 83 ASP A O 1
ATOM 614 N N . GLY A 1 84 ? -0.237 12.610 5.540 1.00 88.31 84 GLY A N 1
ATOM 615 C CA . GLY A 1 84 ? 0.965 11.977 5.028 1.00 88.31 84 GLY A CA 1
ATOM 616 C C . GLY A 1 84 ? 0.743 11.247 3.708 1.00 88.31 84 GLY A C 1
ATOM 617 O O . GLY A 1 84 ? 1.723 10.995 3.016 1.00 88.31 84 GLY A O 1
ATOM 618 N N . TRP A 1 85 ? -0.496 10.919 3.314 1.00 91.44 85 TRP A N 1
ATOM 619 C CA . TRP A 1 85 ? -0.828 10.400 1.983 1.00 91.44 85 TRP A CA 1
ATOM 620 C C . TRP A 1 85 ? -0.873 11.489 0.907 1.00 91.44 85 TRP A C 1
ATOM 622 O O . TRP A 1 85 ? -0.408 11.268 -0.209 1.00 91.44 85 TRP A O 1
ATOM 632 N N . LEU A 1 86 ? -1.375 12.677 1.217 1.00 89.50 86 LEU A N 1
ATOM 633 C CA . LEU A 1 86 ? -1.600 13.735 0.227 1.00 89.50 86 LEU A CA 1
ATOM 634 C C . LEU A 1 86 ? -0.387 14.653 0.044 1.00 89.50 86 LEU A C 1
ATOM 636 O O . LEU A 1 86 ? -0.150 15.145 -1.063 1.00 89.50 86 LEU A O 1
ATOM 640 N N . SER A 1 87 ? 0.400 14.826 1.103 1.00 88.62 87 SER A N 1
ATOM 641 C CA . SER A 1 87 ? 1.516 15.766 1.161 1.00 88.62 87 SER A CA 1
ATOM 642 C C . SER A 1 87 ? 2.851 15.039 1.325 1.00 88.62 87 SER A C 1
ATOM 644 O O . SER A 1 87 ? 2.990 14.146 2.159 1.00 88.62 87 SER A O 1
ATOM 646 N N . ASP A 1 88 ? 3.849 15.424 0.526 1.00 90.50 88 ASP A N 1
ATOM 647 C CA . ASP A 1 88 ? 5.211 14.911 0.675 1.00 90.50 88 ASP A CA 1
ATOM 648 C C . ASP A 1 88 ? 5.955 15.714 1.746 1.00 90.50 88 ASP A C 1
ATOM 650 O O . ASP A 1 88 ? 6.343 16.860 1.524 1.00 90.50 88 ASP A O 1
ATOM 654 N N . GLY A 1 89 ? 6.124 15.110 2.923 1.00 87.56 89 GLY A N 1
ATOM 655 C CA . GLY A 1 89 ? 6.896 15.680 4.027 1.00 87.56 89 GLY A CA 1
ATOM 656 C C . GLY A 1 89 ? 8.405 15.424 3.938 1.00 87.56 89 GLY A C 1
ATOM 657 O O . GLY A 1 89 ? 9.120 15.772 4.874 1.00 87.56 89 GLY A O 1
ATOM 658 N N . GLY A 1 90 ? 8.897 14.776 2.874 1.00 91.12 90 GLY A N 1
ATOM 659 C CA . GLY A 1 90 ? 10.306 14.389 2.744 1.00 91.12 90 GLY A CA 1
ATOM 660 C C . GLY A 1 90 ? 10.728 13.270 3.702 1.00 91.12 90 GLY A C 1
ATOM 661 O O . GLY A 1 90 ? 11.914 13.111 3.988 1.00 91.12 90 GLY A O 1
ATOM 662 N N . ALA A 1 91 ? 9.764 12.511 4.228 1.00 93.94 91 ALA A N 1
ATOM 663 C CA . ALA A 1 91 ? 10.031 11.414 5.145 1.00 93.94 91 ALA A CA 1
ATOM 664 C C . ALA A 1 91 ? 10.777 10.274 4.434 1.00 93.94 91 ALA 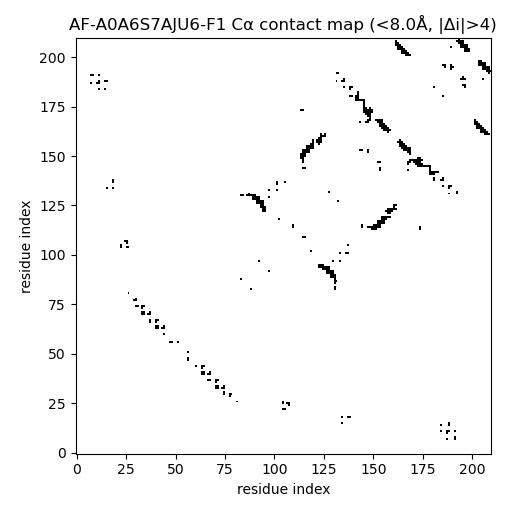A C 1
ATOM 666 O O . ALA A 1 91 ? 10.383 9.826 3.352 1.00 93.94 91 ALA A O 1
ATOM 667 N N . MET A 1 92 ? 11.827 9.780 5.084 1.00 96.44 92 MET A N 1
ATOM 668 C CA . MET A 1 92 ? 12.538 8.564 4.696 1.00 96.44 92 MET A CA 1
ATOM 669 C C . MET A 1 92 ? 12.057 7.404 5.566 1.00 96.44 92 MET A C 1
ATOM 671 O O . MET A 1 92 ? 11.675 7.604 6.718 1.00 96.44 92 MET A O 1
ATOM 675 N N . THR A 1 93 ? 12.073 6.197 5.017 1.00 96.44 93 THR A N 1
ATOM 676 C CA . THR A 1 93 ? 11.758 4.967 5.747 1.00 96.44 93 THR A CA 1
ATOM 677 C C . THR A 1 93 ? 12.673 3.839 5.294 1.00 96.44 93 THR A C 1
ATOM 679 O O . THR A 1 93 ? 13.215 3.890 4.185 1.00 96.44 93 THR A O 1
ATOM 682 N N . SER A 1 94 ? 12.813 2.806 6.123 1.00 96.88 94 SER A N 1
ATOM 683 C CA . SER A 1 94 ? 13.528 1.605 5.716 1.00 96.88 94 SER A CA 1
ATOM 684 C C . SER A 1 94 ? 12.717 0.827 4.672 1.00 96.88 94 SER A C 1
ATOM 686 O O . SER A 1 94 ? 11.484 0.774 4.703 1.00 96.88 94 SER A O 1
ATOM 688 N N . SER A 1 95 ? 13.412 0.178 3.743 1.00 95.56 95 SER A N 1
ATOM 689 C CA . SER A 1 95 ? 12.825 -0.725 2.747 1.00 95.56 95 SER A CA 1
ATOM 690 C C . SER A 1 95 ? 11.940 -1.810 3.373 1.00 95.56 95 SER A C 1
ATOM 692 O O . SER A 1 95 ? 10.886 -2.143 2.827 1.00 95.56 95 SER A O 1
ATOM 694 N N . GLY A 1 96 ? 12.349 -2.345 4.529 1.00 96.56 96 GLY A N 1
ATOM 695 C CA . GLY A 1 96 ? 11.601 -3.354 5.277 1.00 96.56 96 GLY A CA 1
ATOM 696 C C . GLY A 1 96 ? 10.270 -2.824 5.807 1.00 96.56 96 GLY A C 1
ATOM 697 O O . GLY A 1 96 ? 9.234 -3.450 5.577 1.00 96.56 96 GLY A O 1
ATOM 698 N N . ASP A 1 97 ? 10.286 -1.653 6.447 1.00 97.06 97 ASP A N 1
ATOM 699 C CA . ASP A 1 97 ? 9.076 -1.026 6.993 1.00 97.06 97 ASP A CA 1
ATOM 700 C C . ASP A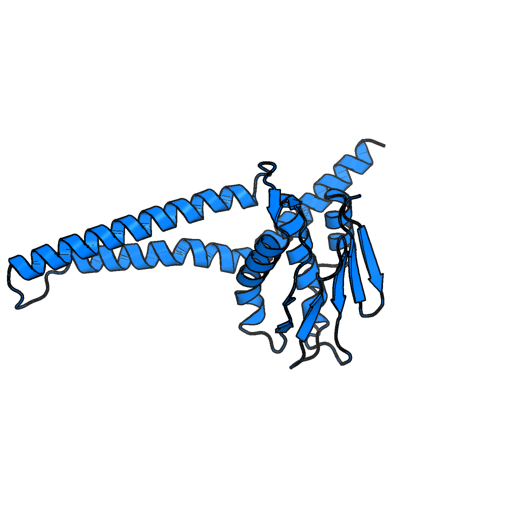 1 97 ? 8.100 -0.647 5.872 1.00 97.06 97 ASP A C 1
ATOM 702 O O . ASP A 1 97 ? 6.908 -0.945 5.956 1.00 97.06 97 ASP A O 1
ATOM 706 N N . LEU A 1 98 ? 8.608 -0.097 4.761 1.00 96.62 98 LEU A N 1
ATOM 707 C CA . LEU A 1 98 ? 7.784 0.234 3.597 1.00 96.62 98 LEU A CA 1
ATOM 708 C C . LEU A 1 98 ? 7.060 -0.995 3.027 1.00 96.62 98 LEU A C 1
ATOM 710 O O . LEU A 1 98 ? 5.860 -0.935 2.743 1.00 96.62 98 LEU A O 1
ATOM 714 N N . LEU A 1 99 ? 7.780 -2.102 2.816 1.00 96.62 99 LEU A N 1
ATOM 715 C CA . LEU A 1 99 ? 7.192 -3.328 2.270 1.00 96.62 99 LEU A CA 1
ATOM 716 C C . LEU A 1 99 ? 6.184 -3.946 3.244 1.00 96.62 99 LEU A C 1
ATOM 718 O O . LEU A 1 99 ? 5.154 -4.466 2.807 1.00 96.62 99 LEU A O 1
ATOM 722 N N . HIS A 1 100 ? 6.440 -3.852 4.550 1.00 95.94 100 HIS A N 1
ATOM 723 C CA . HIS A 1 100 ? 5.498 -4.279 5.582 1.00 95.94 100 HIS A CA 1
ATOM 724 C C . HIS A 1 100 ? 4.204 -3.457 5.564 1.00 95.94 100 HIS A C 1
ATOM 726 O O . HIS A 1 100 ? 3.112 -4.026 5.620 1.00 95.94 100 HIS A O 1
ATOM 732 N N . ASP A 1 101 ? 4.293 -2.140 5.402 1.00 94.19 101 ASP A N 1
ATOM 733 C CA . ASP A 1 101 ? 3.105 -1.291 5.304 1.00 94.19 101 ASP A CA 1
ATOM 734 C C . ASP A 1 101 ? 2.348 -1.515 3.990 1.00 94.19 101 ASP A C 1
ATOM 736 O O . ASP A 1 101 ? 1.123 -1.659 3.995 1.00 94.19 101 ASP A O 1
ATOM 740 N N . CYS A 1 102 ? 3.054 -1.685 2.867 1.00 95.88 102 CYS A N 1
ATOM 741 C CA . CYS A 1 102 ? 2.424 -2.088 1.607 1.00 95.88 102 CYS A CA 1
ATOM 742 C C . CYS A 1 102 ? 1.693 -3.432 1.753 1.00 95.88 102 CYS A C 1
ATOM 744 O O . CYS A 1 102 ? 0.589 -3.591 1.235 1.00 95.88 102 CYS A O 1
ATOM 746 N N . ARG A 1 103 ? 2.248 -4.389 2.509 1.00 95.25 103 ARG A N 1
ATOM 747 C CA . ARG A 1 103 ? 1.587 -5.667 2.798 1.00 95.25 103 ARG A CA 1
ATOM 748 C C . ARG A 1 103 ? 0.263 -5.497 3.535 1.00 95.25 103 ARG A C 1
ATOM 750 O O . ARG A 1 103 ? -0.701 -6.171 3.167 1.00 95.25 103 ARG A O 1
ATOM 757 N N . LYS A 1 104 ? 0.196 -4.614 4.537 1.00 92.31 104 LYS A N 1
ATOM 758 C CA . LYS A 1 104 ? -1.060 -4.305 5.244 1.00 92.31 104 LYS A CA 1
ATOM 759 C C . LYS A 1 104 ? -2.094 -3.712 4.288 1.00 92.31 104 LYS A C 1
ATOM 761 O O . LYS A 1 104 ? -3.226 -4.182 4.236 1.00 92.31 104 LYS A O 1
ATOM 766 N N . LEU A 1 105 ? -1.684 -2.753 3.461 1.00 93.19 105 LEU A N 1
ATOM 767 C CA . LEU A 1 105 ? -2.574 -2.065 2.519 1.00 93.19 105 LEU A CA 1
ATOM 768 C C . LEU A 1 105 ? -3.110 -2.981 1.413 1.00 93.19 105 LEU A C 1
ATOM 770 O O . LEU A 1 105 ? -4.229 -2.807 0.937 1.00 93.19 105 LEU A O 1
ATOM 774 N N . MET A 1 106 ? -2.346 -3.997 1.017 1.00 92.88 106 MET A N 1
ATOM 775 C CA . MET A 1 106 ? -2.801 -4.980 0.033 1.00 92.88 106 MET A CA 1
ATOM 776 C C . MET A 1 106 ? -3.808 -5.988 0.607 1.00 92.88 106 MET A C 1
ATOM 778 O O . MET A 1 106 ? -4.418 -6.734 -0.159 1.00 92.88 106 MET A O 1
ATOM 782 N N . PHE A 1 107 ? -4.031 -6.015 1.925 1.00 86.06 107 PHE A N 1
ATOM 783 C CA . PHE A 1 107 ? -4.864 -7.026 2.577 1.00 86.06 107 PHE A CA 1
ATOM 784 C C . PHE A 1 107 ? -6.288 -7.097 2.008 1.00 86.06 107 PHE A C 1
ATOM 786 O O . PHE A 1 107 ? -6.745 -8.181 1.650 1.00 86.06 107 PHE A O 1
ATOM 793 N N . SER A 1 108 ? -6.978 -5.961 1.844 1.00 81.81 108 SER A N 1
ATOM 794 C CA . SER A 1 108 ? -8.347 -5.960 1.301 1.00 81.81 108 SER A CA 1
ATOM 795 C C . SER A 1 108 ? -8.426 -6.432 -0.150 1.00 81.81 108 SER A C 1
ATOM 797 O O . SER A 1 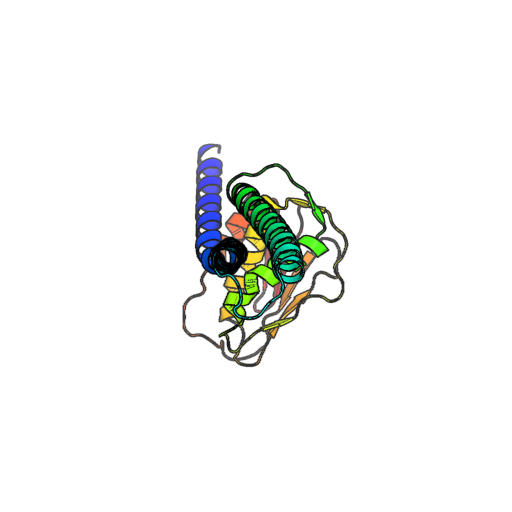108 ? -9.426 -7.039 -0.528 1.00 81.81 108 SER A O 1
ATOM 799 N N . HIS A 1 109 ? -7.378 -6.205 -0.950 1.00 85.00 109 HIS A N 1
ATOM 800 C CA . HIS A 1 109 ? -7.304 -6.714 -2.325 1.00 85.00 109 HIS A CA 1
ATOM 801 C C . HIS A 1 109 ? -7.116 -8.229 -2.366 1.00 85.00 109 HIS A C 1
ATOM 803 O O . HIS A 1 109 ? -7.607 -8.885 -3.278 1.00 85.00 109 HIS A O 1
ATOM 809 N N . LEU A 1 110 ? -6.433 -8.793 -1.369 1.00 87.81 110 LEU A N 1
ATOM 810 C CA . LEU A 1 110 ? -6.138 -10.222 -1.303 1.00 87.81 110 LEU A CA 1
ATOM 811 C C . LEU A 1 110 ? -7.236 -11.039 -0.608 1.00 87.81 110 LEU A C 1
ATOM 813 O O . LEU A 1 110 ? -7.358 -12.227 -0.883 1.00 87.81 110 LEU A O 1
ATOM 817 N N . LEU A 1 111 ? -8.064 -10.427 0.248 1.00 85.25 111 LEU A N 1
ATOM 818 C CA . LEU A 1 111 ? -9.043 -11.140 1.083 1.00 85.25 111 LEU A CA 1
ATOM 819 C C . LEU A 1 111 ? -10.089 -11.940 0.287 1.00 85.25 111 LEU A C 1
ATOM 821 O O . LEU A 1 111 ? -10.532 -12.992 0.741 1.00 85.25 111 LEU A O 1
ATOM 825 N N . LEU A 1 112 ? -10.485 -11.451 -0.890 1.00 81.00 112 LEU A N 1
ATOM 826 C CA . LEU A 1 112 ? -11.444 -12.124 -1.780 1.00 81.00 112 LEU A CA 1
ATOM 827 C C . LEU A 1 112 ? -10.799 -12.652 -3.064 1.00 81.00 112 LEU A C 1
ATOM 829 O O . LEU A 1 112 ? -11.499 -13.162 -3.940 1.00 81.00 112 LEU A O 1
ATOM 833 N N . ALA A 1 113 ? -9.484 -12.506 -3.206 1.00 85.06 113 ALA A N 1
ATOM 834 C CA . ALA A 1 113 ? -8.795 -12.939 -4.402 1.00 85.06 113 ALA A CA 1
ATOM 835 C C . ALA A 1 113 ? -8.419 -14.421 -4.324 1.00 85.06 113 ALA A C 1
ATOM 837 O O . ALA A 1 113 ? -8.103 -14.952 -3.262 1.00 85.06 113 ALA A O 1
ATOM 838 N N . SER A 1 114 ? -8.410 -15.097 -5.472 1.00 87.25 114 SER A N 1
ATOM 839 C CA . SER A 1 114 ? -7.970 -16.493 -5.573 1.00 87.25 114 SER A CA 1
ATOM 840 C C . SER A 1 114 ? -6.444 -16.640 -5.623 1.00 87.25 114 SER A C 1
ATOM 842 O O . SER A 1 114 ? -5.952 -17.760 -5.688 1.00 87.25 114 SER A O 1
ATOM 844 N N . HIS A 1 115 ? -5.698 -15.535 -5.597 1.00 91.00 115 HIS A N 1
ATOM 845 C CA . HIS A 1 115 ? -4.236 -15.467 -5.668 1.00 91.00 115 HIS A CA 1
ATOM 846 C C . HIS A 1 115 ? -3.652 -14.697 -4.472 1.00 91.00 115 HIS A C 1
ATOM 848 O O . HIS A 1 115 ? -4.356 -13.923 -3.816 1.00 91.00 115 HIS A O 1
ATOM 854 N N . GLY A 1 116 ? -2.353 -14.857 -4.218 1.00 93.38 116 GLY A N 1
ATOM 855 C CA . GLY A 1 116 ? -1.651 -14.178 -3.123 1.00 93.38 116 GLY A CA 1
ATOM 856 C C . GLY A 1 116 ? -0.387 -13.430 -3.547 1.00 93.38 116 GLY A C 1
ATOM 857 O O . GLY A 1 116 ? -0.005 -13.415 -4.715 1.00 93.38 116 GLY A O 1
ATOM 858 N N . ILE A 1 117 ? 0.295 -12.854 -2.557 1.00 96.69 117 ILE A N 1
ATOM 859 C CA . ILE A 1 117 ? 1.656 -12.320 -2.688 1.00 96.69 117 ILE A CA 1
ATOM 860 C C . ILE A 1 117 ? 2.542 -13.064 -1.690 1.00 96.69 117 ILE A C 1
ATOM 862 O O . ILE A 1 117 ? 2.244 -13.091 -0.492 1.00 96.69 117 ILE A O 1
ATOM 866 N N . ARG A 1 118 ? 3.636 -13.647 -2.178 1.00 97.12 118 ARG A N 1
ATOM 867 C CA . ARG A 1 118 ? 4.726 -14.155 -1.350 1.00 97.12 118 ARG A CA 1
ATOM 868 C C . ARG A 1 118 ? 5.695 -13.007 -1.093 1.00 97.12 118 ARG A C 1
ATOM 870 O O . ARG A 1 118 ? 6.461 -12.619 -1.971 1.00 97.12 118 ARG A O 1
ATOM 877 N N . TRP A 1 119 ? 5.611 -12.450 0.109 1.00 96.25 119 TRP A N 1
ATOM 878 C CA . TRP A 1 119 ? 6.471 -11.358 0.559 1.00 96.25 119 TRP A CA 1
ATOM 879 C C . TRP A 1 119 ? 7.886 -11.865 0.876 1.00 96.25 119 TRP A C 1
ATOM 881 O O . TRP A 1 119 ? 8.025 -13.014 1.304 1.00 96.25 119 TRP A O 1
ATOM 891 N N . PRO A 1 120 ? 8.925 -11.032 0.691 1.00 95.12 120 PRO A N 1
ATOM 892 C CA . PRO A 1 120 ? 10.302 -11.428 0.959 1.00 95.12 120 PRO A CA 1
ATOM 893 C C . PRO A 1 120 ? 10.522 -11.686 2.455 1.00 95.12 120 PRO A C 1
ATOM 895 O O . PRO A 1 120 ? 10.078 -10.912 3.301 1.00 95.12 120 PRO A O 1
ATOM 898 N N . GLU A 1 121 ? 11.243 -12.759 2.783 1.00 92.00 121 GLU A N 1
ATOM 899 C CA . GLU A 1 121 ? 11.674 -13.053 4.162 1.00 92.00 121 GLU A CA 1
ATOM 900 C C . GLU A 1 121 ? 12.865 -12.185 4.586 1.00 92.00 121 GLU A C 1
ATOM 902 O O . GLU A 1 121 ? 13.040 -11.883 5.765 1.00 92.00 121 GLU A O 1
ATOM 907 N N . GLN A 1 122 ? 13.685 -11.785 3.613 1.00 93.44 122 GLN A N 1
ATOM 908 C CA . GLN A 1 122 ? 14.851 -10.932 3.796 1.00 93.44 122 GLN A CA 1
ATOM 909 C C . GLN A 1 122 ? 14.742 -9.734 2.864 1.00 93.44 122 GLN A C 1
ATOM 911 O O . GLN A 1 122 ? 14.507 -9.887 1.664 1.00 93.44 122 GLN A O 1
ATOM 916 N N . VAL A 1 123 ? 14.935 -8.547 3.428 1.00 96.00 123 VAL A N 1
ATOM 917 C CA . VAL A 1 123 ? 14.931 -7.286 2.692 1.00 96.00 123 VAL A CA 1
ATOM 918 C C . VAL A 1 123 ? 16.296 -6.639 2.872 1.00 96.00 123 VAL A C 1
ATOM 920 O O . VAL A 1 123 ? 16.721 -6.388 4.001 1.00 96.00 123 VAL A O 1
ATOM 923 N N . ALA A 1 124 ? 16.993 -6.382 1.767 1.00 95.19 124 ALA A N 1
ATOM 924 C CA . ALA A 1 124 ? 18.222 -5.610 1.780 1.00 95.19 124 ALA A CA 1
ATOM 925 C C . ALA A 1 124 ? 17.927 -4.206 2.318 1.00 95.19 124 ALA A C 1
ATOM 927 O O . ALA A 1 124 ? 17.004 -3.522 1.859 1.00 95.19 124 ALA A O 1
ATOM 928 N N . HIS A 1 125 ? 18.708 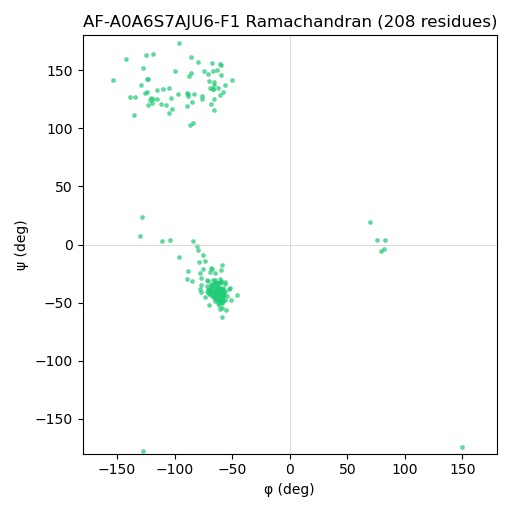-3.787 3.311 1.00 93.62 125 HIS A N 1
ATOM 929 C CA . HIS A 1 125 ? 18.519 -2.495 3.951 1.00 93.62 125 HIS A CA 1
ATOM 930 C C . HIS A 1 125 ? 18.812 -1.360 2.965 1.00 93.62 125 HIS A C 1
ATOM 932 O O . HIS A 1 125 ? 19.886 -1.307 2.365 1.00 93.62 125 HIS A O 1
ATOM 938 N N . ALA A 1 126 ? 17.843 -0.464 2.813 1.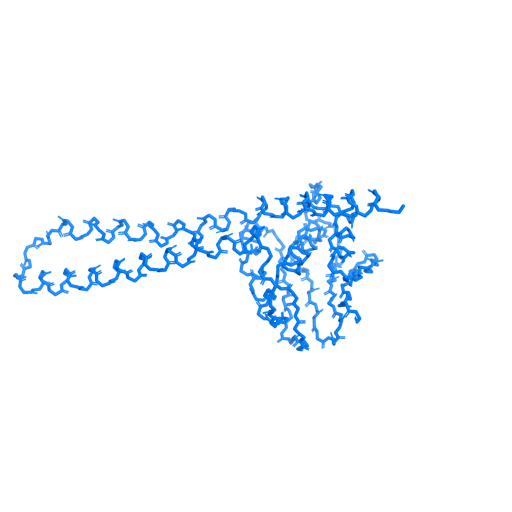00 94.31 126 ALA A N 1
ATOM 939 C CA . ALA A 1 126 ? 17.969 0.781 2.077 1.00 94.31 126 ALA A CA 1
ATOM 940 C C . ALA A 1 126 ? 16.965 1.787 2.640 1.00 94.31 126 ALA A C 1
ATOM 942 O O . ALA A 1 126 ? 15.833 1.408 2.948 1.00 94.31 126 ALA A O 1
ATOM 943 N N . ASP A 1 127 ? 17.363 3.052 2.724 1.00 95.94 127 ASP A N 1
ATOM 944 C CA . ASP A 1 127 ? 16.445 4.140 3.042 1.00 95.94 127 ASP A CA 1
ATOM 945 C C . ASP A 1 127 ? 15.831 4.675 1.751 1.00 95.94 127 ASP A C 1
ATOM 947 O O . ASP A 1 127 ? 16.530 5.014 0.795 1.00 95.94 127 ASP A O 1
ATOM 951 N N . VAL A 1 128 ? 14.505 4.756 1.722 1.00 95.56 128 VAL A N 1
ATOM 952 C CA . VAL A 1 128 ? 13.735 5.196 0.556 1.00 95.56 128 VAL A CA 1
ATOM 953 C C . VAL A 1 128 ? 12.770 6.307 0.944 1.00 95.56 128 VAL A C 1
ATOM 955 O O . VAL A 1 128 ? 12.307 6.385 2.083 1.00 95.56 128 VAL A O 1
ATOM 958 N N . GLN A 1 129 ? 12.439 7.172 -0.015 1.00 95.94 129 GLN A N 1
ATOM 959 C CA . GLN A 1 129 ? 11.423 8.202 0.194 1.00 95.94 129 GLN A CA 1
ATOM 960 C C . GLN A 1 129 ? 10.060 7.541 0.392 1.00 95.94 129 GLN A C 1
ATOM 962 O O . GLN A 1 129 ? 9.533 6.912 -0.531 1.00 95.94 129 GLN A O 1
ATOM 967 N N . LEU A 1 130 ? 9.472 7.700 1.576 1.00 95.69 130 LEU A N 1
ATOM 968 C CA . LEU A 1 130 ? 8.209 7.059 1.935 1.00 95.69 130 LEU A CA 1
ATOM 969 C C . LEU A 1 130 ? 7.089 7.465 0.972 1.00 95.69 130 LEU A C 1
ATOM 971 O O . LEU A 1 130 ? 6.379 6.609 0.439 1.00 95.69 130 LEU A O 1
ATOM 975 N N . PHE A 1 131 ? 6.950 8.775 0.733 1.00 95.38 131 PHE A N 1
ATOM 976 C CA . PHE A 1 131 ? 5.830 9.332 -0.017 1.00 95.38 131 PHE A CA 1
ATOM 977 C C . PHE A 1 131 ? 5.746 8.757 -1.430 1.00 95.38 131 PHE A C 1
ATOM 979 O O . PHE A 1 131 ? 4.703 8.236 -1.814 1.00 95.38 131 PHE A O 1
ATOM 986 N N . SER A 1 132 ? 6.829 8.849 -2.199 1.00 95.31 132 SER A N 1
ATOM 987 C CA . SER A 1 132 ? 6.868 8.460 -3.609 1.00 95.31 132 SER A CA 1
ATOM 988 C C . SER A 1 132 ? 6.947 6.940 -3.786 1.00 95.31 132 SER A C 1
ATOM 990 O O . SER A 1 132 ? 6.226 6.379 -4.616 1.00 95.31 132 SER A O 1
ATOM 992 N N . THR A 1 133 ? 7.746 6.259 -2.959 1.00 96.81 133 THR A N 1
ATOM 993 C CA . THR A 1 133 ? 8.004 4.820 -3.110 1.00 96.81 133 THR A CA 1
ATOM 994 C C . THR A 1 133 ? 6.774 3.978 -2.784 1.00 96.81 133 THR A C 1
ATOM 996 O O . THR A 1 133 ? 6.483 3.036 -3.518 1.00 96.81 133 THR A O 1
ATOM 999 N N . ARG A 1 134 ? 5.979 4.323 -1.757 1.00 96.88 134 ARG A N 1
ATOM 1000 C CA . ARG A 1 134 ? 4.752 3.555 -1.453 1.00 96.88 134 ARG A CA 1
ATOM 1001 C C . ARG A 1 134 ? 3.762 3.569 -2.624 1.00 96.88 134 ARG A C 1
ATOM 1003 O O . ARG A 1 134 ? 3.151 2.549 -2.918 1.00 96.88 134 ARG A O 1
ATOM 1010 N N . TYR A 1 135 ? 3.626 4.702 -3.324 1.00 97.75 135 TYR A N 1
ATOM 1011 C CA . TYR A 1 135 ? 2.736 4.811 -4.481 1.00 97.75 135 TYR A CA 1
ATOM 1012 C C . TYR A 1 135 ? 3.210 3.927 -5.625 1.00 97.75 135 TYR A C 1
ATOM 1014 O O . TYR A 1 135 ? 2.405 3.209 -6.215 1.00 97.75 135 TYR A O 1
ATOM 1022 N N . LEU A 1 136 ? 4.515 3.960 -5.900 1.00 98.12 136 LEU A N 1
ATOM 1023 C CA . LEU A 1 136 ? 5.144 3.117 -6.907 1.00 98.12 136 LEU A CA 1
ATOM 1024 C C . LEU A 1 136 ? 4.934 1.629 -6.604 1.00 98.12 136 LEU A C 1
ATOM 1026 O O . LEU A 1 136 ? 4.465 0.897 -7.472 1.00 98.12 136 LEU A O 1
ATOM 1030 N N . VAL A 1 137 ? 5.221 1.190 -5.376 1.00 97.75 137 VAL A N 1
ATOM 1031 C CA . VAL A 1 137 ? 5.093 -0.220 -4.974 1.00 97.75 137 VAL A CA 1
ATOM 1032 C C . VAL A 1 137 ? 3.646 -0.692 -5.055 1.00 97.75 137 VAL A C 1
ATOM 1034 O O . VAL A 1 137 ? 3.381 -1.744 -5.627 1.00 97.75 137 VAL A O 1
ATOM 1037 N N . LEU A 1 138 ? 2.693 0.080 -4.531 1.00 97.75 138 LEU A N 1
ATOM 1038 C CA . LEU A 1 138 ? 1.280 -0.298 -4.573 1.00 97.75 138 LEU A CA 1
ATOM 1039 C C . LEU A 1 138 ? 0.759 -0.389 -6.009 1.00 97.75 138 LEU A C 1
ATOM 1041 O O . LEU A 1 138 ? 0.110 -1.374 -6.355 1.00 97.75 138 LEU A O 1
ATOM 1045 N N . ALA A 1 139 ? 1.074 0.595 -6.858 1.00 97.88 139 ALA A N 1
ATOM 1046 C CA . ALA A 1 139 ? 0.699 0.556 -8.269 1.00 97.88 139 ALA A CA 1
ATOM 1047 C C . ALA A 1 139 ? 1.314 -0.663 -8.970 1.00 97.88 139 ALA A C 1
ATOM 1049 O O . ALA A 1 139 ? 0.625 -1.371 -9.701 1.00 97.88 139 ALA A O 1
ATOM 1050 N N . TRP A 1 140 ? 2.593 -0.940 -8.707 1.00 97.81 140 TRP A N 1
ATOM 1051 C CA . TRP A 1 140 ? 3.322 -2.069 -9.275 1.00 97.81 140 TRP A CA 1
ATOM 1052 C C . TRP A 1 140 ? 2.698 -3.416 -8.891 1.00 97.81 140 TRP A C 1
ATOM 1054 O O . TRP A 1 140 ? 2.435 -4.241 -9.765 1.00 97.81 140 TRP A O 1
ATOM 1064 N N . LEU A 1 141 ? 2.366 -3.618 -7.613 1.00 96.75 141 LEU A N 1
ATOM 1065 C CA . LEU A 1 141 ? 1.696 -4.835 -7.149 1.00 96.75 141 LEU A CA 1
ATOM 1066 C C . LEU A 1 141 ? 0.286 -4.972 -7.744 1.00 96.75 141 LEU A C 1
ATOM 1068 O O . LEU A 1 141 ? -0.075 -6.040 -8.233 1.00 96.75 141 LEU A O 1
ATOM 1072 N N . LEU A 1 142 ? -0.500 -3.892 -7.759 1.00 94.88 142 LEU A N 1
ATOM 1073 C CA . LEU A 1 142 ? -1.861 -3.884 -8.312 1.00 94.88 142 LEU A CA 1
ATOM 1074 C C . LEU A 1 142 ? -1.893 -4.038 -9.844 1.00 94.88 142 LEU A C 1
ATOM 1076 O O . LEU A 1 142 ? -2.895 -4.498 -10.390 1.00 94.88 142 LEU A O 1
ATOM 1080 N N . CYS A 1 143 ? -0.808 -3.681 -10.537 1.00 95.06 143 CYS A N 1
ATOM 1081 C CA . CYS A 1 143 ? -0.614 -3.953 -11.961 1.00 95.06 143 CYS A CA 1
ATOM 1082 C C . CYS A 1 143 ? -0.394 -5.450 -12.222 1.00 95.06 143 CYS A C 1
ATOM 1084 O O . CYS A 1 143 ? -0.967 -6.010 -13.156 1.00 95.06 143 CYS A O 1
ATOM 1086 N N . LEU A 1 144 ? 0.416 -6.104 -11.382 1.00 94.56 144 LEU A N 1
ATOM 1087 C CA . LEU A 1 144 ? 0.850 -7.488 -11.586 1.00 94.56 144 LEU A CA 1
ATOM 1088 C C . LEU A 1 144 ? -0.135 -8.535 -11.067 1.00 94.56 144 LEU A C 1
ATOM 1090 O O . LEU A 1 144 ? -0.217 -9.616 -11.644 1.00 94.56 144 LEU A O 1
ATOM 1094 N N . LEU A 1 145 ? -0.880 -8.239 -10.000 1.00 92.56 145 LEU A N 1
ATOM 1095 C CA . LEU A 1 145 ? -1.793 -9.197 -9.368 1.00 92.56 145 LEU A CA 1
ATOM 1096 C C . LEU A 1 145 ? -2.762 -9.884 -10.348 1.00 92.56 145 LEU A C 1
ATOM 1098 O O . LEU A 1 145 ? -2.814 -11.111 -10.338 1.00 92.56 145 LEU A O 1
ATOM 1102 N N . PRO A 1 146 ? -3.458 -9.169 -11.254 1.00 91.44 146 PRO A N 1
ATOM 1103 C CA . PRO A 1 146 ? -4.381 -9.795 -12.206 1.00 91.44 146 PRO A CA 1
ATOM 1104 C C . PRO A 1 146 ? -3.732 -10.829 -13.134 1.00 91.44 146 PRO A C 1
ATOM 1106 O O . PRO A 1 146 ? -4.432 -11.696 -13.654 1.00 91.44 146 PRO A O 1
ATOM 1109 N N . LEU A 1 147 ? -2.410 -10.756 -13.330 1.00 92.00 147 LEU A N 1
ATOM 1110 C CA . LEU A 1 147 ? -1.644 -11.694 -14.154 1.00 92.00 147 LEU A CA 1
ATOM 1111 C C . LEU A 1 147 ? -1.354 -13.015 -13.429 1.00 92.00 147 LEU A C 1
ATOM 1113 O O . LEU A 1 147 ? -0.966 -13.990 -14.068 1.00 92.00 147 LEU A O 1
ATOM 1117 N N . VAL A 1 148 ? -1.528 -13.063 -12.107 1.00 93.56 148 VAL A N 1
ATOM 1118 C CA . VAL A 1 148 ? -1.258 -14.253 -11.300 1.00 93.56 148 VAL A CA 1
ATOM 1119 C C . VAL A 1 148 ? -2.393 -15.268 -11.498 1.00 93.56 148 VAL A C 1
ATOM 1121 O O . VAL A 1 148 ? -3.559 -14.911 -11.326 1.00 93.56 148 VAL A O 1
ATOM 1124 N N . PRO A 1 149 ? -2.096 -16.535 -11.839 1.00 92.81 149 PRO A N 1
ATOM 1125 C CA . PRO A 1 149 ? -3.077 -17.613 -11.909 1.00 92.81 149 PRO A CA 1
ATOM 1126 C C . PRO A 1 149 ? -3.780 -17.885 -10.576 1.00 92.81 149 PRO A C 1
ATOM 1128 O O . PRO A 1 149 ? -3.238 -17.648 -9.494 1.00 92.81 149 PRO A O 1
ATOM 1131 N N . ALA A 1 150 ? -4.985 -18.450 -10.646 1.00 91.50 150 ALA A N 1
ATOM 1132 C CA . ALA A 1 150 ? -5.740 -18.817 -9.452 1.00 91.50 150 ALA A CA 1
ATOM 1133 C C . ALA A 1 150 ? -4.985 -19.886 -8.639 1.00 91.50 150 ALA A C 1
ATOM 1135 O O . ALA A 1 150 ? -4.480 -20.862 -9.189 1.00 91.50 150 ALA A O 1
ATOM 1136 N N . GLY A 1 151 ? -4.909 -19.701 -7.323 1.00 92.00 151 GLY A N 1
ATOM 1137 C CA . GLY A 1 151 ? -4.164 -20.551 -6.394 1.00 92.00 151 GLY A CA 1
ATOM 1138 C C . GLY A 1 151 ? -2.653 -20.297 -6.363 1.00 92.00 151 GLY A C 1
ATOM 1139 O O . GLY A 1 151 ? -1.970 -20.878 -5.522 1.00 92.00 151 GLY A O 1
ATOM 1140 N N . ALA A 1 152 ? -2.123 -19.436 -7.238 1.00 95.25 152 ALA A N 1
ATOM 1141 C CA . ALA A 1 152 ? -0.707 -19.088 -7.277 1.00 95.25 152 ALA A CA 1
ATOM 1142 C C . ALA A 1 152 ? -0.407 -17.792 -6.499 1.00 95.25 152 ALA A C 1
ATOM 1144 O O . ALA A 1 152 ? -1.304 -17.100 -6.004 1.00 95.25 152 ALA A O 1
ATOM 1145 N N . GLN A 1 153 ? 0.880 -17.470 -6.361 1.00 96.25 153 GLN A N 1
ATOM 1146 C CA . GLN A 1 153 ? 1.344 -16.288 -5.636 1.00 96.25 153 GLN A CA 1
ATOM 1147 C C . GLN A 1 153 ? 2.324 -15.480 -6.485 1.00 96.25 153 GLN A C 1
ATOM 1149 O O . GLN A 1 153 ? 3.209 -16.051 -7.117 1.00 96.25 153 GLN A O 1
ATOM 1154 N N . LEU A 1 154 ? 2.183 -14.153 -6.466 1.00 97.19 154 LEU A N 1
ATOM 1155 C CA . LEU A 1 154 ? 3.210 -13.235 -6.956 1.00 97.19 154 LEU A CA 1
ATOM 1156 C C . LEU A 1 154 ? 4.412 -13.301 -6.013 1.00 97.19 154 LEU A C 1
ATOM 1158 O O . LEU A 1 154 ? 4.260 -13.011 -4.826 1.00 97.19 154 LEU A O 1
ATOM 1162 N N . GLU A 1 155 ? 5.593 -13.657 -6.508 1.00 97.88 155 GLU A N 1
ATOM 1163 C CA . GLU A 1 155 ? 6.793 -13.680 -5.668 1.00 97.88 155 GLU A CA 1
ATOM 1164 C C . GLU A 1 155 ? 7.483 -12.323 -5.681 1.00 97.88 155 GLU A C 1
ATOM 1166 O O . GLU A 1 155 ? 7.924 -11.877 -6.737 1.00 97.88 155 GLU A O 1
ATOM 1171 N N . VAL A 1 156 ? 7.603 -11.686 -4.515 1.00 98.19 156 VAL A N 1
ATOM 1172 C CA . VAL A 1 156 ? 8.356 -10.441 -4.341 1.00 98.19 156 VAL A CA 1
ATOM 1173 C C . VAL A 1 156 ? 9.695 -10.757 -3.681 1.00 98.19 156 VAL A C 1
ATOM 1175 O O . VAL A 1 156 ? 9.751 -11.366 -2.615 1.00 98.19 156 VAL A O 1
ATOM 1178 N N . ASP A 1 157 ? 10.778 -10.325 -4.315 1.00 97.44 157 ASP A N 1
ATOM 1179 C CA . ASP A 1 157 ? 12.153 -10.521 -3.873 1.00 97.44 157 ASP A CA 1
ATOM 1180 C C . ASP A 1 157 ? 12.832 -9.158 -3.728 1.00 97.44 157 ASP A C 1
ATOM 1182 O O . ASP A 1 157 ? 12.922 -8.391 -4.686 1.00 97.44 157 ASP A O 1
ATOM 1186 N N . ALA A 1 158 ? 13.284 -8.856 -2.516 1.00 96.88 158 ALA A N 1
ATOM 1187 C CA . ALA A 1 158 ? 13.994 -7.628 -2.173 1.00 96.88 158 ALA A CA 1
ATOM 1188 C C . ALA A 1 158 ? 15.311 -7.939 -1.445 1.00 96.88 158 ALA A C 1
ATOM 1190 O O . ALA A 1 158 ? 15.807 -7.118 -0.678 1.00 96.88 158 ALA A O 1
ATOM 1191 N N . SER A 1 159 ? 15.856 -9.144 -1.642 1.00 95.50 159 SER A N 1
ATOM 1192 C CA . SER A 1 159 ? 17.081 -9.598 -0.974 1.00 95.50 159 SER A CA 1
ATOM 1193 C C . SER A 1 159 ? 18.358 -8.977 -1.556 1.00 95.50 159 SER A C 1
ATOM 1195 O O . SER A 1 159 ? 19.380 -8.914 -0.873 1.00 95.50 159 SER A O 1
ATOM 1197 N N . GLU A 1 160 ? 18.304 -8.486 -2.798 1.00 95.06 160 GLU A N 1
ATOM 1198 C CA . GLU A 1 160 ? 19.418 -7.816 -3.469 1.00 95.06 160 GLU A CA 1
ATOM 1199 C C . GLU A 1 160 ? 19.414 -6.303 -3.182 1.00 95.06 160 GLU A C 1
ATOM 1201 O O . GLU A 1 160 ? 18.391 -5.639 -3.382 1.00 95.06 160 GLU A O 1
ATOM 1206 N N . PRO A 1 161 ? 20.547 -5.717 -2.751 1.00 93.12 161 PRO A N 1
ATOM 1207 C CA . PRO A 1 161 ? 20.656 -4.274 -2.585 1.00 93.12 161 PRO A CA 1
ATOM 1208 C C . PRO A 1 161 ? 20.362 -3.529 -3.888 1.00 93.12 161 PRO A C 1
ATOM 1210 O O . PRO A 1 161 ? 20.923 -3.836 -4.936 1.00 93.12 161 PRO A O 1
ATOM 1213 N N . GLY A 1 162 ? 19.502 -2.516 -3.812 1.00 93.38 162 GLY A N 1
ATOM 1214 C CA . GLY A 1 162 ? 19.217 -1.640 -4.947 1.00 93.38 162 GLY A CA 1
ATOM 1215 C C . GLY A 1 162 ? 18.204 -2.182 -5.961 1.00 93.38 162 GLY A C 1
ATOM 1216 O O . GLY A 1 162 ? 17.846 -1.440 -6.873 1.00 93.38 162 GLY A O 1
ATOM 1217 N N . VAL A 1 163 ? 17.704 -3.418 -5.818 1.00 96.44 163 VAL A N 1
ATOM 1218 C CA . VAL A 1 163 ? 16.754 -4.006 -6.778 1.00 96.44 163 VAL A CA 1
ATOM 1219 C C . VAL A 1 163 ? 15.648 -4.787 -6.076 1.00 96.44 163 VAL A C 1
ATOM 1221 O O . VAL A 1 163 ? 15.910 -5.719 -5.321 1.00 96.44 163 VAL A O 1
ATOM 1224 N N . TRP A 1 164 ? 14.396 -4.466 -6.397 1.00 97.75 164 TRP A N 1
ATOM 1225 C CA . TRP A 1 164 ? 13.224 -5.253 -6.010 1.00 97.75 164 TRP A CA 1
ATOM 1226 C C . TRP A 1 164 ? 12.618 -5.919 -7.236 1.00 97.75 164 TRP A C 1
ATOM 1228 O O . TRP A 1 164 ? 12.445 -5.277 -8.269 1.00 97.75 164 TRP A O 1
ATOM 1238 N N . ARG A 1 165 ? 12.284 -7.204 -7.139 1.00 98.19 165 ARG A N 1
ATOM 1239 C CA . ARG A 1 165 ? 11.747 -7.995 -8.251 1.00 98.19 165 ARG A CA 1
ATOM 1240 C C . ARG A 1 165 ? 10.403 -8.593 -7.890 1.00 98.19 165 ARG A C 1
ATOM 1242 O O . ARG A 1 165 ? 10.211 -9.044 -6.767 1.00 98.19 165 ARG A O 1
ATOM 1249 N N . ALA A 1 166 ? 9.502 -8.640 -8.860 1.00 98.12 166 ALA A N 1
ATOM 1250 C CA . ALA A 1 166 ? 8.261 -9.389 -8.779 1.00 98.12 166 ALA A CA 1
ATOM 1251 C C . ALA A 1 166 ? 8.224 -10.408 -9.913 1.00 98.12 166 ALA A C 1
ATOM 1253 O O . ALA A 1 166 ? 8.367 -10.042 -11.085 1.00 98.12 166 ALA A O 1
ATOM 1254 N N . ARG A 1 167 ? 8.041 -11.682 -9.560 1.00 97.81 167 ARG A N 1
ATOM 1255 C CA . ARG A 1 167 ? 7.945 -12.792 -10.509 1.00 97.81 167 ARG A CA 1
ATOM 1256 C C . ARG A 1 167 ? 6.506 -13.283 -10.581 1.00 97.81 167 ARG A C 1
ATOM 1258 O O . ARG A 1 167 ? 5.936 -13.704 -9.574 1.00 97.81 167 ARG A O 1
ATOM 1265 N N . VAL A 1 168 ? 5.929 -13.218 -11.777 1.00 95.94 168 VAL A N 1
ATOM 1266 C CA . VAL A 1 168 ? 4.597 -13.754 -12.065 1.00 95.94 168 VAL A CA 1
ATOM 1267 C C . VAL A 1 168 ? 4.751 -15.242 -12.396 1.00 95.94 168 VAL A C 1
ATOM 1269 O O . VAL A 1 168 ? 5.511 -15.578 -13.309 1.00 95.94 168 VAL A O 1
ATOM 1272 N N . PRO A 1 169 ? 4.081 -16.150 -11.667 1.00 94.81 169 PRO A N 1
ATOM 1273 C CA . PRO A 1 169 ? 4.196 -17.582 -11.919 1.00 94.81 169 PRO A CA 1
ATOM 1274 C C . PRO A 1 169 ? 3.586 -17.967 -13.272 1.00 94.81 169 PRO A C 1
ATOM 1276 O O . PRO A 1 169 ? 2.720 -17.275 -13.809 1.00 94.81 169 PRO A O 1
ATOM 1279 N N . GLU A 1 170 ? 4.037 -19.091 -13.831 1.00 90.56 170 GLU A N 1
ATOM 1280 C CA . GLU A 1 170 ? 3.491 -19.595 -15.091 1.00 90.56 170 GLU A CA 1
ATOM 1281 C C . GLU A 1 170 ? 2.027 -20.023 -14.931 1.00 90.56 170 GLU A C 1
ATOM 1283 O O . GLU A 1 170 ? 1.660 -20.665 -13.947 1.00 90.56 170 GLU A O 1
ATOM 1288 N N . GLY A 1 171 ? 1.194 -19.728 -15.928 1.00 88.12 171 GLY A N 1
ATOM 1289 C CA . GLY A 1 171 ? -0.181 -20.211 -15.985 1.00 88.12 171 GLY A CA 1
ATOM 1290 C C . GLY A 1 171 ? -1.112 -19.247 -16.705 1.00 88.12 171 GLY A C 1
ATOM 1291 O O . GLY A 1 171 ? -0.681 -18.248 -17.278 1.00 88.12 171 GLY A O 1
ATOM 1292 N N . VAL A 1 172 ? -2.402 -19.577 -16.684 1.00 86.12 172 VAL A N 1
ATOM 1293 C CA . VAL A 1 172 ? -3.458 -18.700 -17.200 1.00 86.12 172 VAL A CA 1
ATOM 1294 C C . VAL A 1 172 ? -3.813 -17.684 -16.109 1.00 86.12 172 VAL A C 1
ATOM 1296 O O . VAL A 1 172 ? -4.061 -18.114 -14.980 1.00 86.12 172 VAL A O 1
ATOM 1299 N N . PRO A 1 173 ? -3.844 -16.373 -16.409 1.00 86.38 173 PRO A N 1
ATOM 1300 C CA . PRO A 1 173 ? -4.229 -15.339 -15.449 1.00 86.38 173 PRO A CA 1
ATOM 1301 C C . PRO A 1 173 ? -5.553 -15.658 -14.743 1.00 86.38 173 PRO A C 1
ATOM 1303 O O . PRO A 1 173 ? -6.486 -16.161 -15.366 1.00 86.38 173 PRO A O 1
ATOM 1306 N N . ALA A 1 174 ? -5.657 -15.356 -13.444 1.00 79.81 174 ALA A N 1
ATOM 1307 C CA . ALA A 1 174 ? -6.879 -15.611 -12.673 1.00 79.81 174 ALA A CA 1
ATOM 1308 C C . ALA A 1 174 ? -8.062 -14.724 -13.090 1.00 79.81 174 ALA A C 1
ATOM 1310 O O . ALA A 1 174 ? -9.208 -15.026 -12.753 1.00 79.81 174 ALA A O 1
ATOM 1311 N N . SER A 1 175 ? -7.785 -13.598 -13.748 1.00 79.62 175 SER A N 1
ATOM 1312 C CA . SER A 1 175 ? -8.757 -12.550 -14.023 1.00 79.62 175 SER A CA 1
ATOM 1313 C C . SER A 1 175 ? -8.663 -12.077 -15.468 1.00 79.62 175 SER A C 1
ATOM 1315 O O . SER A 1 175 ? -7.623 -11.589 -15.895 1.00 79.62 175 SER A O 1
ATOM 1317 N N . ASP A 1 176 ? -9.799 -12.095 -16.166 1.00 76.44 176 ASP A N 1
ATOM 1318 C CA . ASP A 1 176 ? -9.961 -11.454 -17.479 1.00 76.44 176 ASP A CA 1
ATOM 1319 C C . ASP A 1 176 ? -10.181 -9.933 -17.374 1.00 76.44 176 ASP A C 1
ATOM 1321 O O . ASP A 1 176 ? -10.283 -9.231 -18.382 1.00 76.44 176 ASP A O 1
ATOM 1325 N N . LYS A 1 177 ? -10.299 -9.394 -16.151 1.00 77.94 177 LYS A N 1
ATOM 1326 C CA . LYS A 1 177 ? -10.441 -7.948 -15.946 1.00 77.94 177 LYS A CA 1
ATOM 1327 C C . LYS A 1 177 ? -9.124 -7.241 -16.271 1.00 77.94 177 LYS A C 1
ATOM 1329 O O . LYS A 1 177 ? -8.069 -7.734 -15.869 1.00 77.94 177 LYS A O 1
ATOM 1334 N N . PRO A 1 178 ? -9.182 -6.062 -16.914 1.00 79.81 178 PRO A N 1
ATOM 1335 C CA . PRO A 1 178 ? -7.991 -5.258 -17.132 1.00 79.81 178 PRO A CA 1
ATOM 1336 C C . PRO A 1 178 ? -7.350 -4.896 -15.786 1.00 79.81 178 PRO A C 1
ATOM 1338 O O . PRO A 1 178 ? -8.071 -4.700 -14.798 1.00 79.81 178 PRO A O 1
ATOM 1341 N N . PRO A 1 179 ? -6.011 -4.802 -15.731 1.00 86.38 179 PRO A N 1
ATOM 1342 C CA . PRO A 1 179 ? -5.334 -4.439 -14.506 1.00 86.38 179 PRO A CA 1
ATOM 1343 C C . PRO A 1 179 ? -5.719 -3.030 -14.069 1.00 86.38 179 PRO A C 1
ATOM 1345 O O . PRO A 1 179 ? -6.022 -2.162 -14.891 1.00 86.38 179 PRO A O 1
ATOM 1348 N N . ALA A 1 180 ? -5.702 -2.806 -12.753 1.00 90.12 180 ALA A N 1
ATOM 1349 C CA . ALA A 1 180 ? -6.004 -1.495 -12.195 1.00 90.12 180 ALA A CA 1
ATOM 1350 C C . ALA A 1 180 ? -5.027 -0.441 -12.722 1.00 90.12 180 ALA A C 1
ATOM 1352 O O . ALA A 1 180 ? -5.436 0.695 -12.919 1.00 90.12 180 ALA A O 1
ATOM 1353 N N . PHE A 1 181 ? -3.779 -0.829 -12.998 1.00 95.69 181 PHE A N 1
ATOM 1354 C CA . PHE A 1 181 ? -2.744 0.034 -13.554 1.00 95.69 181 PHE A CA 1
ATOM 1355 C C . PHE A 1 181 ? -2.169 -0.549 -14.833 1.00 95.69 181 PHE A C 1
ATOM 1357 O O . PHE A 1 181 ? -1.966 -1.762 -14.928 1.00 95.69 181 PHE A O 1
ATOM 1364 N N . ASP A 1 182 ? -1.873 0.317 -15.792 1.00 94.25 182 ASP A N 1
ATOM 1365 C CA . ASP A 1 182 ? -1.111 -0.058 -16.973 1.00 94.25 182 ASP A CA 1
ATOM 1366 C C . ASP A 1 182 ? 0.412 0.044 -16.712 1.00 94.25 182 ASP A C 1
ATOM 1368 O O . ASP A 1 182 ? 0.849 0.703 -15.764 1.00 94.25 182 ASP A O 1
ATOM 1372 N N . PRO A 1 183 ? 1.259 -0.611 -17.528 1.00 94.94 183 PRO A N 1
ATOM 1373 C CA . PRO A 1 183 ? 2.708 -0.543 -17.347 1.00 94.94 183 PRO A CA 1
ATOM 1374 C C . PRO A 1 183 ? 3.288 0.877 -17.468 1.00 94.94 183 PRO A C 1
ATOM 1376 O O . PRO A 1 183 ? 4.306 1.166 -16.843 1.00 94.94 183 PRO A O 1
ATOM 1379 N N . GLN A 1 184 ? 2.668 1.757 -18.262 1.00 95.62 184 GLN A N 1
ATOM 1380 C CA . GLN A 1 184 ? 3.152 3.124 -18.487 1.00 95.62 184 GLN A CA 1
ATOM 1381 C C . GLN A 1 184 ? 2.932 3.994 -17.245 1.00 95.62 184 GLN A C 1
ATOM 1383 O O . GLN A 1 184 ? 3.781 4.811 -16.903 1.00 95.62 184 GLN A O 1
ATOM 1388 N N . GLU A 1 185 ? 1.839 3.781 -16.517 1.00 97.25 185 GLU A N 1
ATOM 1389 C CA . GLU A 1 185 ? 1.564 4.407 -15.226 1.00 97.25 185 GLU A CA 1
ATOM 1390 C C . GLU A 1 185 ? 2.640 4.048 -14.191 1.00 97.25 185 GLU A C 1
ATOM 1392 O O . GLU A 1 185 ? 3.059 4.910 -13.413 1.00 97.25 185 GLU A O 1
ATOM 1397 N N . ILE A 1 186 ? 3.148 2.810 -14.215 1.00 97.75 186 ILE A N 1
ATOM 1398 C CA . ILE A 1 186 ? 4.257 2.390 -13.345 1.00 97.75 186 ILE A CA 1
ATOM 1399 C C . ILE A 1 186 ? 5.564 3.072 -13.765 1.00 97.75 186 ILE A C 1
ATOM 1401 O O . ILE A 1 186 ? 6.298 3.563 -12.910 1.00 97.75 186 ILE A O 1
ATOM 1405 N N . GLU A 1 187 ? 5.844 3.160 -15.069 1.00 96.75 187 GLU A N 1
ATOM 1406 C CA . GLU A 1 187 ? 7.018 3.872 -15.599 1.00 96.75 187 GLU A CA 1
ATOM 1407 C C . GLU A 1 187 ? 6.994 5.368 -15.254 1.00 96.75 187 GLU A C 1
ATOM 1409 O O . GLU A 1 187 ? 8.037 5.934 -14.914 1.00 96.75 187 GLU A O 1
ATOM 1414 N N . LEU A 1 188 ? 5.814 5.999 -15.276 1.00 96.56 188 LEU A N 1
ATOM 1415 C CA . LEU A 1 188 ? 5.616 7.390 -14.861 1.00 96.56 188 LEU A CA 1
ATOM 1416 C C . LEU A 1 188 ? 5.951 7.583 -13.379 1.00 96.56 188 LEU A C 1
ATOM 1418 O O . LEU A 1 188 ? 6.702 8.499 -13.040 1.00 96.56 188 LEU A O 1
ATOM 1422 N N . LEU A 1 189 ? 5.433 6.719 -12.499 1.00 97.25 189 LEU A N 1
ATOM 1423 C CA . LEU A 1 189 ? 5.741 6.779 -11.067 1.00 97.25 189 LEU A CA 1
ATOM 1424 C C . LEU A 1 189 ? 7.219 6.501 -10.782 1.00 97.25 189 LEU A C 1
ATOM 1426 O O . LEU A 1 189 ? 7.817 7.198 -9.960 1.00 97.25 189 LEU A O 1
ATOM 1430 N N . ALA A 1 190 ? 7.815 5.518 -11.462 1.00 97.00 190 ALA A N 1
ATOM 1431 C CA . ALA A 1 190 ? 9.224 5.180 -11.301 1.00 97.00 190 ALA A CA 1
ATOM 1432 C C . ALA A 1 190 ? 10.103 6.374 -11.698 1.00 97.00 190 ALA A C 1
ATOM 1434 O O . ALA A 1 190 ? 10.876 6.874 -10.885 1.00 97.00 190 ALA A O 1
ATOM 1435 N N . SER A 1 191 ? 9.878 6.924 -12.893 1.00 94.75 191 SER A N 1
ATOM 1436 C CA . SER A 1 191 ? 10.635 8.073 -13.402 1.00 94.75 191 SER A CA 1
ATOM 1437 C C . SER A 1 191 ? 10.491 9.306 -12.505 1.00 94.75 191 SER A C 1
ATOM 1439 O O . SER A 1 191 ? 11.480 9.970 -12.206 1.00 94.75 191 SER A O 1
ATOM 1441 N N . ALA A 1 192 ? 9.277 9.594 -12.021 1.00 93.25 192 ALA A N 1
ATOM 1442 C CA . ALA A 1 192 ? 9.016 10.726 -11.129 1.00 93.25 192 ALA A CA 1
ATOM 1443 C C . ALA A 1 192 ? 9.664 10.582 -9.739 1.00 93.25 192 ALA A C 1
ATOM 1445 O O . ALA A 1 192 ? 9.842 11.580 -9.046 1.00 93.25 192 ALA A O 1
ATOM 1446 N N . SER A 1 193 ? 10.003 9.359 -9.328 1.00 92.44 193 SER A N 1
ATOM 1447 C CA . SER A 1 193 ? 10.648 9.055 -8.045 1.00 92.44 193 SER A CA 1
ATOM 1448 C C . SER A 1 193 ? 12.146 8.750 -8.176 1.00 92.44 193 SER A C 1
ATOM 1450 O O . SER A 1 193 ? 12.789 8.421 -7.183 1.00 92.44 193 SER A O 1
ATOM 1452 N N . GLY A 1 194 ? 12.712 8.859 -9.383 1.00 94.00 194 GLY A N 1
ATOM 1453 C CA . GLY A 1 194 ? 14.111 8.520 -9.665 1.00 94.00 194 GLY A CA 1
ATOM 1454 C C . GLY A 1 194 ? 14.393 7.016 -9.742 1.00 94.00 194 GLY A C 1
ATOM 1455 O O . GLY A 1 194 ? 15.544 6.622 -9.914 1.00 94.00 194 GLY A O 1
ATOM 1456 N N . TRP A 1 195 ? 13.365 6.175 -9.634 1.00 96.94 195 TRP A N 1
ATOM 1457 C CA . TRP A 1 195 ? 13.469 4.730 -9.806 1.00 96.94 195 TRP A CA 1
ATOM 1458 C C . TRP A 1 195 ? 13.499 4.362 -11.288 1.00 96.94 195 TRP A C 1
ATOM 1460 O O . TRP A 1 195 ? 12.962 5.065 -12.148 1.00 96.94 195 TRP A O 1
ATOM 1470 N N . ARG A 1 196 ? 14.057 3.191 -11.595 1.00 97.06 196 ARG A N 1
ATOM 1471 C CA . ARG A 1 196 ? 14.010 2.618 -12.944 1.00 97.06 196 ARG A CA 1
ATOM 1472 C C . ARG A 1 196 ? 13.207 1.325 -12.943 1.00 97.06 196 ARG A C 1
ATOM 1474 O O . ARG A 1 196 ? 13.538 0.392 -12.217 1.00 97.06 196 ARG A O 1
ATOM 1481 N N . LEU A 1 197 ? 12.193 1.255 -13.802 1.00 97.50 197 LEU A N 1
ATOM 1482 C CA . LEU A 1 197 ? 11.449 0.026 -14.067 1.00 97.50 197 LEU A CA 1
ATOM 1483 C C . LEU A 1 197 ? 12.107 -0.752 -15.213 1.00 97.50 197 LEU A C 1
ATOM 1485 O O . LEU A 1 197 ? 12.356 -0.207 -16.286 1.00 97.50 197 LEU A O 1
ATOM 1489 N N . GLU A 1 198 ? 12.338 -2.041 -15.002 1.00 97.38 198 GLU A N 1
ATOM 1490 C CA . GLU A 1 198 ? 12.741 -2.993 -16.032 1.00 97.38 198 GLU A CA 1
ATOM 1491 C C . GLU A 1 198 ? 11.674 -4.082 -16.155 1.00 97.38 198 GLU A C 1
ATOM 1493 O O . GLU A 1 198 ? 11.316 -4.727 -15.168 1.00 97.38 198 GLU A O 1
ATOM 1498 N N . ARG A 1 199 ? 11.153 -4.284 -17.368 1.00 95.56 199 ARG A N 1
ATOM 1499 C CA . ARG A 1 199 ? 10.079 -5.244 -17.640 1.00 95.56 199 ARG A CA 1
ATOM 1500 C C . ARG A 1 199 ? 10.599 -6.392 -18.489 1.00 95.56 199 ARG A C 1
ATOM 1502 O O . ARG A 1 199 ? 11.054 -6.187 -19.610 1.00 95.56 199 ARG A O 1
ATOM 1509 N N . GLN A 1 200 ? 10.478 -7.598 -17.959 1.00 93.25 200 GLN A N 1
ATOM 1510 C CA . GLN A 1 200 ? 10.652 -8.852 -18.683 1.00 93.25 200 GLN A CA 1
ATOM 1511 C C . GLN A 1 200 ? 9.325 -9.621 -18.626 1.00 93.25 200 GLN A C 1
ATOM 1513 O O . GLN A 1 200 ? 8.473 -9.304 -17.796 1.00 93.25 200 GLN A O 1
ATOM 1518 N N . ASP A 1 201 ? 9.148 -10.627 -19.489 1.00 87.44 201 ASP A N 1
ATOM 1519 C CA . ASP A 1 201 ? 7.863 -11.324 -19.700 1.00 87.44 201 ASP A CA 1
ATOM 1520 C C . ASP A 1 201 ? 7.147 -11.706 -18.390 1.00 87.44 201 ASP A C 1
ATOM 1522 O O . ASP A 1 201 ? 5.957 -11.456 -18.218 1.00 87.44 201 ASP A O 1
ATOM 1526 N N . ARG A 1 202 ? 7.903 -12.224 -17.415 1.00 90.69 202 ARG A N 1
ATOM 1527 C CA . ARG A 1 202 ? 7.377 -12.656 -16.108 1.00 90.69 202 ARG A CA 1
ATOM 1528 C C . ARG A 1 202 ? 8.133 -12.115 -14.907 1.00 90.69 202 ARG A C 1
ATOM 1530 O O . ARG A 1 202 ? 7.882 -12.539 -13.786 1.00 90.69 202 ARG A O 1
ATOM 1537 N N . CYS A 1 203 ? 9.072 -11.202 -15.126 1.00 96.19 203 CYS A N 1
ATOM 1538 C CA . CYS A 1 203 ? 9.889 -10.634 -14.064 1.00 96.19 203 CYS A CA 1
ATOM 1539 C C . CYS A 1 203 ? 9.970 -9.127 -14.258 1.00 96.19 203 CYS A C 1
ATOM 1541 O O . CYS A 1 203 ? 10.565 -8.644 -15.220 1.00 96.19 203 CYS A O 1
ATOM 1543 N N . TRP A 1 204 ? 9.344 -8.379 -13.359 1.00 97.94 204 TRP A N 1
ATOM 1544 C CA . TRP A 1 204 ? 9.430 -6.923 -13.351 1.00 97.94 204 TRP A CA 1
ATOM 1545 C C . TRP A 1 204 ? 10.352 -6.513 -12.216 1.00 97.94 204 TRP A C 1
ATOM 1547 O O . TRP A 1 204 ? 10.242 -7.051 -11.118 1.00 97.94 204 TRP A O 1
ATOM 1557 N N . SER A 1 205 ? 11.269 -5.590 -12.484 1.00 97.94 205 SER A N 1
ATOM 1558 C CA . SER A 1 205 ? 12.265 -5.144 -11.513 1.00 97.94 205 SER A CA 1
ATOM 1559 C C . SER A 1 205 ? 12.196 -3.633 -11.331 1.00 97.94 205 SER A C 1
ATOM 1561 O O . SER A 1 205 ? 12.193 -2.887 -12.308 1.00 97.94 205 SER A O 1
ATOM 1563 N N . LEU A 1 206 ? 12.158 -3.191 -10.080 1.00 98.06 206 LEU A N 1
ATOM 1564 C CA . LEU A 1 206 ? 12.305 -1.805 -9.665 1.00 98.06 206 LEU A CA 1
ATOM 1565 C C . LEU A 1 206 ? 13.725 -1.617 -9.136 1.00 98.06 206 LEU A C 1
ATOM 1567 O O . LEU A 1 206 ? 14.116 -2.240 -8.152 1.00 98.06 206 LEU A O 1
ATOM 1571 N N . HIS A 1 207 ? 14.497 -0.769 -9.804 1.00 97.50 207 HIS A N 1
ATOM 1572 C CA . HIS A 1 207 ? 15.848 -0.404 -9.390 1.00 97.50 207 HIS A CA 1
ATOM 1573 C C . HIS A 1 207 ? 15.787 0.919 -8.629 1.00 97.50 207 HIS A C 1
ATOM 1575 O O . HIS A 1 207 ? 15.179 1.876 -9.125 1.00 97.50 207 HIS A O 1
ATOM 1581 N N . LEU A 1 208 ? 16.396 0.950 -7.444 1.00 93.19 208 LEU A N 1
ATOM 1582 C CA . LEU A 1 208 ? 16.464 2.136 -6.594 1.00 93.19 208 LEU A CA 1
ATOM 1583 C C . LEU A 1 208 ? 17.176 3.290 -7.329 1.00 93.19 208 LEU A C 1
ATOM 1585 O O . LEU A 1 208 ? 17.993 3.034 -8.221 1.00 93.19 208 LEU A O 1
ATOM 1589 N N . PRO A 1 209 ? 16.895 4.552 -6.956 1.00 88.38 209 PRO A N 1
ATOM 1590 C CA . PRO A 1 209 ? 17.649 5.700 -7.448 1.00 88.38 209 PRO A CA 1
ATOM 1591 C C . PRO A 1 209 ? 19.150 5.539 -7.157 1.00 88.38 209 PRO A C 1
ATOM 1593 O O . PRO A 1 209 ? 19.520 5.076 -6.077 1.00 88.38 209 PRO A O 1
ATOM 1596 N N . ALA A 1 210 ? 19.987 5.889 -8.138 1.00 68.69 210 ALA A N 1
ATOM 1597 C CA . ALA A 1 210 ? 21.449 5.850 -8.032 1.00 68.69 210 ALA A CA 1
ATOM 1598 C C . ALA A 1 210 ? 22.015 6.982 -7.162 1.00 68.69 210 ALA A C 1
ATOM 1600 O O . ALA A 1 210 ? 21.394 8.071 -7.133 1.00 68.69 210 ALA A O 1
#

Sequence (210 aa):
MMQSDTLGLLAAKGVQLKVLSQIFPVLRHEVLGPLSSASLAAAMLRQAPEGTTGEAVQQRCERLAGDLSDMLDESVGVVRELDGWLSDGGAMTSSGDLLHDCRKLMFSHLLLASHGIRWPEQVAHADVQLFSTRYLVLAWLLCLLPLVPAGAQLEVDASEPGVWRARVPEGVPASDKPPAFDPQEIELLASASGWRLERQDRCWSLHLPA